Protein AF-A0A820DH77-F1 (afdb_monomer)

Radius of gyration: 20.48 Å; Cα contacts (8 Å, |Δi|>4): 134; chains: 1; bounding box: 43×42×63 Å

pLDDT: mean 73.16, std 11.1, range [46.81, 92.94]

Organism: NCBI:txid392033

Secondary structure (DSSP, 8-state):
-HHHHHHHHHHHHHHHHIIIIITT-S-HHHHHHHHHHHHHHHHHHHHTT--TT-HHHHHHHHHHHHHHHHHHIIIII---TT--HHHHHHHHHTTTS-EEE---GGG---HHHHHHHHHHHHHHHHHHHHHHHHS---TTHHHHHHHHHHHHHHHHHHHHHHHHHHHHTTTSEEEPPGGG-GGG-SSHHHIIIII--

Structure (mmCIF, N/CA/C/O backbone):
data_AF-A0A820DH77-F1
#
_entry.id   AF-A0A820DH77-F1
#
loop_
_atom_site.group_PDB
_atom_site.id
_atom_site.type_symbol
_atom_site.label_atom_id
_atom_site.label_alt_id
_atom_site.label_comp_id
_atom_site.label_asym_id
_atom_site.label_entity_id
_atom_site.label_seq_id
_atom_site.pdbx_PDB_ins_code
_atom_site.Cartn_x
_atom_site.Cartn_y
_atom_site.Cartn_z
_atom_site.occupancy
_atom_site.B_iso_or_equiv
_atom_site.auth_seq_id
_atom_site.auth_comp_id
_atom_site.auth_asym_id
_atom_site.auth_atom_id
_atom_site.pdbx_PDB_model_num
ATOM 1 N N . MET A 1 1 ? 9.672 -16.827 -6.888 1.00 59.03 1 MET A N 1
ATOM 2 C CA . MET A 1 1 ? 8.192 -16.748 -6.824 1.00 59.03 1 MET A CA 1
ATOM 3 C C . MET A 1 1 ? 7.602 -17.279 -5.517 1.00 59.03 1 MET A C 1
ATOM 5 O O . MET A 1 1 ? 6.763 -16.591 -4.957 1.00 59.03 1 MET A O 1
ATOM 9 N N . ALA A 1 2 ? 8.011 -18.444 -4.995 1.00 63.41 2 ALA A N 1
ATOM 10 C CA . ALA A 1 2 ? 7.432 -18.969 -3.744 1.00 63.41 2 ALA A CA 1
ATOM 11 C C . ALA A 1 2 ? 7.651 -18.039 -2.528 1.00 63.41 2 ALA A C 1
ATOM 13 O O . ALA A 1 2 ? 6.723 -17.774 -1.771 1.00 63.41 2 ALA A O 1
ATOM 14 N N . VAL A 1 3 ? 8.852 -17.463 -2.398 1.00 67.38 3 VAL A N 1
ATOM 15 C CA . VAL A 1 3 ? 9.205 -16.544 -1.298 1.00 67.38 3 VAL A CA 1
ATOM 16 C C . VAL A 1 3 ? 8.404 -15.236 -1.352 1.00 67.38 3 VAL A C 1
ATOM 18 O O . VAL A 1 3 ? 7.907 -14.775 -0.330 1.00 67.38 3 VAL A O 1
ATOM 21 N N . SER A 1 4 ? 8.209 -14.660 -2.543 1.00 74.44 4 SER A N 1
ATOM 22 C CA . SER A 1 4 ? 7.426 -13.429 -2.712 1.00 74.44 4 SER A CA 1
ATOM 23 C C . SER A 1 4 ? 5.943 -13.639 -2.399 1.00 74.44 4 SER A C 1
ATOM 25 O O . SER A 1 4 ? 5.319 -12.775 -1.794 1.00 74.44 4 SER A O 1
ATOM 27 N N . LEU A 1 5 ? 5.387 -14.803 -2.755 1.00 81.25 5 LEU A N 1
ATOM 28 C CA . LEU A 1 5 ? 4.008 -15.156 -2.412 1.00 81.25 5 LEU A CA 1
ATOM 29 C C . LEU A 1 5 ? 3.833 -15.299 -0.893 1.00 81.25 5 LEU A C 1
ATOM 31 O O . LEU A 1 5 ? 2.873 -14.776 -0.335 1.00 81.25 5 LEU A O 1
ATOM 35 N N . PHE A 1 6 ? 4.781 -15.960 -0.223 1.00 85.50 6 PHE A N 1
ATOM 36 C CA . PHE A 1 6 ? 4.752 -16.138 1.228 1.00 85.50 6 PHE A CA 1
ATOM 37 C C . PHE A 1 6 ? 4.739 -14.797 1.973 1.00 85.50 6 PHE A C 1
ATOM 39 O O . PHE A 1 6 ? 3.898 -14.604 2.847 1.00 85.50 6 PHE A O 1
ATOM 46 N N . ILE A 1 7 ? 5.589 -13.845 1.569 1.00 84.94 7 ILE A N 1
ATOM 47 C CA . ILE A 1 7 ? 5.625 -12.493 2.152 1.00 84.94 7 ILE A CA 1
ATOM 48 C C . ILE A 1 7 ? 4.257 -11.814 2.014 1.00 84.94 7 ILE A C 1
ATOM 50 O O . ILE A 1 7 ? 3.708 -11.328 3.000 1.00 84.94 7 ILE A O 1
ATOM 54 N N . VAL A 1 8 ? 3.662 -11.839 0.818 1.00 84.62 8 VAL A N 1
ATOM 55 C CA . VAL A 1 8 ? 2.345 -11.225 0.580 1.00 84.62 8 VAL A CA 1
ATOM 56 C C . VAL A 1 8 ? 1.259 -11.882 1.438 1.00 84.62 8 VAL A C 1
ATOM 58 O O . VAL A 1 8 ? 0.442 -11.182 2.035 1.00 84.62 8 VAL A O 1
ATOM 61 N N . ILE A 1 9 ? 1.269 -13.212 1.570 1.00 88.88 9 ILE A N 1
ATOM 62 C CA . ILE A 1 9 ? 0.331 -13.933 2.443 1.00 88.88 9 ILE A CA 1
ATOM 63 C C . ILE A 1 9 ? 0.518 -13.506 3.904 1.00 88.88 9 ILE A C 1
ATOM 65 O O . ILE A 1 9 ? -0.468 -13.207 4.578 1.00 88.88 9 ILE A O 1
ATOM 69 N N . SER A 1 10 ? 1.759 -13.408 4.391 1.00 89.06 10 SER A N 1
ATOM 70 C CA . SER A 1 10 ? 2.043 -12.940 5.755 1.00 89.06 10 SER A CA 1
ATOM 71 C C . SER A 1 10 ? 1.513 -11.526 6.002 1.00 89.06 10 SER A C 1
ATOM 73 O O . SER A 1 10 ? 0.960 -11.255 7.069 1.00 89.06 10 SER A O 1
ATOM 75 N N . TRP A 1 11 ? 1.616 -10.634 5.013 1.00 89.31 11 TRP A N 1
ATOM 76 C CA . TRP A 1 11 ? 1.068 -9.278 5.097 1.00 89.31 11 TRP A CA 1
ATOM 77 C C . TRP A 1 11 ? -0.456 -9.291 5.219 1.00 89.31 11 TRP A C 1
ATOM 79 O O . TRP A 1 11 ? -1.006 -8.639 6.109 1.00 89.31 11 TRP A O 1
ATOM 89 N N . PHE A 1 12 ? -1.143 -10.078 4.387 1.00 89.38 12 PHE A N 1
ATOM 90 C CA . PHE A 1 12 ? -2.598 -10.233 4.470 1.00 89.38 12 PHE A CA 1
ATOM 91 C C . PHE A 1 12 ? -3.045 -10.799 5.820 1.00 89.38 12 PHE A C 1
ATOM 93 O O . PHE A 1 12 ? -3.949 -10.244 6.447 1.00 89.38 12 PHE A O 1
ATOM 100 N N . VAL A 1 13 ? -2.388 -11.856 6.303 1.00 92.62 13 VAL A N 1
ATOM 101 C CA . VAL A 1 13 ? -2.685 -12.461 7.611 1.00 92.62 13 VAL A CA 1
ATOM 102 C C . VAL A 1 13 ? -2.470 -11.451 8.739 1.00 92.62 13 VAL A C 1
ATOM 104 O O . VAL A 1 13 ? -3.307 -11.354 9.637 1.00 92.62 13 VAL A O 1
ATOM 107 N N . CYS A 1 14 ? -1.409 -10.642 8.677 1.00 91.75 14 CYS A N 1
ATOM 108 C CA . CYS A 1 14 ? -1.144 -9.600 9.667 1.00 91.75 14 CYS A CA 1
ATOM 109 C C . CYS A 1 14 ? -2.255 -8.536 9.692 1.00 91.75 14 CYS A C 1
ATOM 111 O O . CYS A 1 14 ? -2.791 -8.228 10.760 1.00 91.75 14 CYS A O 1
ATOM 113 N N . ILE A 1 15 ? -2.674 -8.033 8.524 1.00 90.81 15 ILE A N 1
ATOM 114 C CA . ILE A 1 15 ? -3.755 -7.037 8.406 1.00 90.81 15 ILE A CA 1
ATOM 115 C C . ILE A 1 15 ? -5.075 -7.598 8.952 1.00 90.81 15 I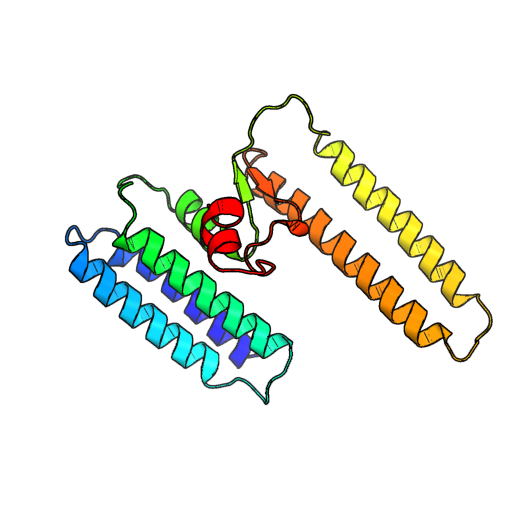LE A C 1
ATOM 117 O O . ILE A 1 15 ? -5.769 -6.920 9.716 1.00 90.81 15 ILE A O 1
ATOM 121 N N . LEU A 1 16 ? -5.413 -8.841 8.597 1.00 92.56 16 LEU A N 1
ATOM 122 C CA . LEU A 1 16 ? -6.630 -9.507 9.066 1.00 92.56 16 LEU A CA 1
ATOM 123 C C . LEU A 1 16 ? -6.609 -9.722 10.581 1.00 92.56 16 LEU A C 1
ATOM 125 O O . LEU A 1 16 ? -7.593 -9.418 11.253 1.00 92.56 16 LEU A O 1
ATOM 129 N N . THR A 1 17 ? -5.481 -10.173 11.131 1.00 92.38 17 THR A N 1
ATOM 130 C CA . THR A 1 17 ? -5.322 -10.392 12.577 1.00 92.38 17 THR A CA 1
ATOM 131 C C . THR A 1 17 ? -5.438 -9.075 13.346 1.00 92.38 17 THR A C 1
ATOM 133 O O . THR A 1 17 ? -6.142 -9.000 14.356 1.00 92.38 17 THR A O 1
ATOM 136 N N . CYS A 1 18 ? -4.832 -8.000 12.835 1.00 90.94 18 CYS A N 1
ATOM 137 C CA . CYS A 1 18 ? -4.962 -6.666 13.418 1.00 90.94 18 CYS A CA 1
ATOM 138 C C . CYS A 1 18 ? -6.421 -6.197 13.471 1.00 90.94 18 CYS A C 1
ATOM 140 O O . CYS A 1 18 ? -6.846 -5.632 14.482 1.00 90.94 18 CYS A O 1
ATOM 142 N N . TYR A 1 19 ? -7.197 -6.441 12.411 1.00 91.50 19 TYR A N 1
ATOM 143 C CA . TYR A 1 19 ? -8.589 -6.004 12.340 1.00 91.50 19 TYR A CA 1
ATOM 144 C C . TYR A 1 19 ? -9.551 -6.874 13.161 1.00 91.50 19 TYR A C 1
ATOM 146 O O . TYR A 1 19 ? -10.358 -6.329 13.912 1.00 91.50 19 TYR A O 1
ATOM 154 N N . TYR A 1 20 ? -9.492 -8.200 13.014 1.00 92.38 20 TYR A N 1
ATOM 155 C CA . TYR A 1 20 ? -10.481 -9.112 13.598 1.00 92.38 20 TYR A CA 1
ATOM 156 C C . TYR A 1 20 ? -10.149 -9.552 15.024 1.00 92.38 20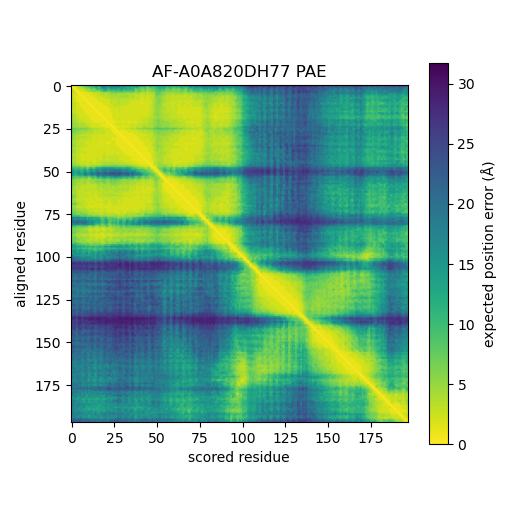 TYR A C 1
ATOM 158 O O . TYR A 1 20 ? -11.069 -9.798 15.795 1.00 92.38 20 TYR A O 1
ATOM 166 N N . VAL A 1 21 ? -8.865 -9.645 15.389 1.00 92.75 21 VAL A N 1
ATOM 167 C CA . VAL A 1 21 ? -8.443 -10.192 16.691 1.00 92.75 21 VAL A CA 1
ATOM 168 C C . VAL A 1 21 ? -8.004 -9.088 17.644 1.00 92.75 21 VAL A C 1
ATOM 170 O O . VAL A 1 21 ? -8.463 -9.031 18.780 1.00 92.75 21 VAL A O 1
ATOM 173 N N . ILE A 1 22 ? -7.126 -8.187 17.193 1.00 90.81 22 ILE A N 1
ATOM 174 C CA . ILE A 1 22 ? -6.499 -7.210 18.094 1.00 90.81 22 ILE A CA 1
ATOM 175 C C . ILE A 1 22 ? -7.401 -6.003 18.338 1.00 90.81 22 ILE A C 1
ATOM 177 O O . ILE A 1 22 ? -7.557 -5.553 19.471 1.00 90.81 22 ILE A O 1
ATOM 181 N N . ARG A 1 23 ? -8.009 -5.452 17.286 1.00 88.06 23 ARG A N 1
ATOM 182 C CA . ARG A 1 23 ? -8.818 -4.232 17.389 1.00 88.06 23 ARG A CA 1
ATOM 183 C C . ARG A 1 23 ? -10.006 -4.322 18.369 1.00 88.06 23 ARG A C 1
ATOM 185 O O . ARG A 1 23 ? -10.229 -3.318 19.050 1.00 88.06 23 ARG A O 1
ATOM 192 N N . PRO A 1 24 ? -10.743 -5.448 18.487 1.00 89.19 24 PRO A N 1
ATOM 193 C CA . PRO A 1 24 ? -11.846 -5.579 19.446 1.00 89.19 24 PRO A CA 1
ATOM 194 C C . PRO A 1 24 ? -11.433 -5.503 20.922 1.00 89.19 24 PRO A C 1
ATOM 196 O O . PRO A 1 24 ? -12.285 -5.282 21.779 1.00 89.19 24 PRO A O 1
ATOM 199 N N . ILE A 1 25 ? -10.146 -5.673 21.242 1.00 88.88 25 ILE A N 1
ATOM 200 C CA . ILE A 1 25 ? -9.656 -5.626 22.622 1.00 88.88 25 ILE A CA 1
ATOM 201 C C . ILE A 1 25 ? -9.842 -4.207 23.182 1.00 88.88 25 ILE A C 1
ATOM 203 O O . ILE A 1 25 ? -9.399 -3.216 22.598 1.00 88.88 25 ILE A O 1
ATOM 207 N N . SER A 1 26 ? -10.488 -4.095 24.342 1.00 87.31 26 SER A N 1
ATOM 208 C CA . SER A 1 26 ? -10.793 -2.805 24.977 1.00 87.31 26 SER A CA 1
ATOM 209 C C . SER A 1 26 ? -9.547 -2.097 25.527 1.00 87.31 26 SER A C 1
ATOM 211 O O . SER A 1 26 ? -9.465 -0.867 25.523 1.00 87.31 26 SER A O 1
ATOM 213 N N . ILE A 1 27 ? -8.549 -2.865 25.973 1.00 90.56 27 ILE A N 1
ATOM 214 C CA . ILE A 1 27 ? -7.350 -2.348 26.636 1.00 90.56 27 ILE A CA 1
ATOM 215 C C . ILE A 1 27 ? -6.328 -1.864 25.598 1.00 90.56 27 ILE A C 1
ATOM 217 O O . ILE A 1 27 ? -5.692 -2.659 24.903 1.00 90.56 27 ILE A O 1
ATOM 221 N N . LYS A 1 28 ? -6.107 -0.543 25.543 1.00 87.88 28 LYS A N 1
ATOM 222 C CA . LYS A 1 28 ? -5.187 0.101 24.582 1.00 87.88 28 LYS A CA 1
ATOM 223 C C . LYS A 1 28 ? -3.760 -0.449 24.646 1.00 87.88 28 LYS A C 1
ATOM 225 O O . LYS A 1 28 ? -3.157 -0.685 23.604 1.00 87.88 28 LYS A O 1
ATOM 230 N N . LEU A 1 29 ? -3.241 -0.667 25.854 1.00 88.25 29 LEU A N 1
ATOM 231 C CA . LEU A 1 29 ? -1.878 -1.157 26.072 1.00 88.25 29 LEU A CA 1
ATOM 232 C C . LEU A 1 29 ? -1.693 -2.584 25.534 1.00 88.25 29 LEU A C 1
ATOM 234 O O . LEU A 1 29 ? -0.707 -2.863 24.859 1.00 88.25 29 LEU A O 1
ATOM 238 N N . VAL A 1 30 ? -2.684 -3.456 25.737 1.00 89.75 30 VAL A N 1
ATOM 239 C CA . VAL A 1 30 ? -2.671 -4.826 25.200 1.00 89.75 30 VAL A CA 1
ATOM 240 C C . VAL A 1 30 ? -2.693 -4.804 23.671 1.00 89.75 30 VAL A C 1
ATOM 242 O O . VAL A 1 30 ? -1.906 -5.508 23.040 1.00 89.75 30 VAL A O 1
ATOM 245 N N . ARG A 1 31 ? -3.515 -3.939 23.057 1.00 90.31 31 ARG A N 1
ATOM 246 C CA . ARG A 1 31 ? -3.517 -3.761 21.593 1.00 90.31 31 ARG A CA 1
ATOM 247 C C . ARG A 1 31 ? -2.161 -3.324 21.058 1.00 90.31 31 ARG A C 1
ATOM 249 O O . ARG A 1 31 ? -1.713 -3.859 20.045 1.00 90.31 31 ARG A O 1
ATOM 256 N N . PHE A 1 32 ? -1.516 -2.378 21.733 1.00 88.50 32 PHE A N 1
ATOM 257 C CA . PHE A 1 32 ? -0.208 -1.873 21.333 1.00 88.50 32 PHE A CA 1
ATOM 258 C C . PHE A 1 32 ? 0.861 -2.964 21.371 1.00 88.50 32 PHE A C 1
ATOM 260 O O . PHE A 1 32 ? 1.586 -3.132 20.392 1.00 88.50 32 PHE A O 1
ATOM 267 N N . ILE A 1 33 ? 0.913 -3.748 22.451 1.00 91.75 33 ILE A N 1
ATOM 268 C CA . ILE A 1 33 ? 1.877 -4.846 22.598 1.00 91.75 33 ILE A CA 1
ATOM 269 C C . ILE A 1 33 ? 1.642 -5.917 21.529 1.00 91.75 33 ILE A C 1
ATOM 271 O O . ILE A 1 33 ? 2.576 -6.279 20.817 1.00 91.75 33 ILE A O 1
ATOM 275 N N . LEU A 1 34 ? 0.396 -6.375 21.356 1.00 92.62 34 LEU A N 1
ATOM 276 C CA . LEU A 1 34 ? 0.061 -7.406 20.367 1.00 92.62 34 LEU A CA 1
ATOM 277 C C . LEU A 1 34 ? 0.333 -6.948 18.930 1.00 92.62 34 LEU A C 1
ATOM 279 O O . LEU A 1 34 ? 0.889 -7.704 18.136 1.00 92.62 34 LEU A O 1
ATOM 283 N N . THR A 1 35 ? -0.019 -5.702 18.596 1.00 90.56 35 THR A N 1
ATOM 284 C CA . THR A 1 35 ? 0.241 -5.164 17.251 1.00 90.56 35 THR A CA 1
ATOM 285 C C . THR A 1 35 ? 1.738 -4.997 17.018 1.00 90.56 35 THR A C 1
ATOM 287 O O . THR A 1 35 ? 2.231 -5.369 15.960 1.00 90.56 35 THR A O 1
ATOM 290 N N . SER A 1 36 ? 2.480 -4.492 18.008 1.00 88.62 36 SER A N 1
ATOM 291 C CA .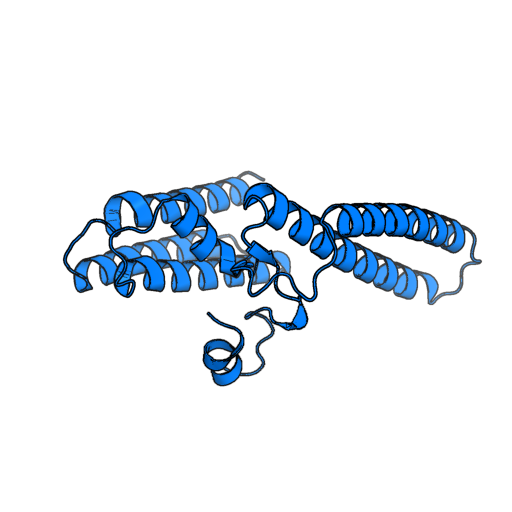 SER A 1 36 ? 3.935 -4.337 17.905 1.00 88.62 36 SER A CA 1
ATOM 292 C C . SER A 1 36 ? 4.626 -5.683 17.707 1.00 88.62 36 SER A C 1
ATOM 294 O O . SER A 1 36 ? 5.484 -5.799 16.837 1.00 88.62 36 SER A O 1
ATOM 296 N N . PHE A 1 37 ? 4.210 -6.717 18.444 1.00 92.38 37 PHE A N 1
ATOM 297 C CA . PHE A 1 37 ? 4.725 -8.074 18.275 1.00 92.38 37 PHE A CA 1
ATOM 298 C C . PHE A 1 37 ? 4.489 -8.608 16.854 1.00 92.38 37 PHE A C 1
ATOM 300 O O . PHE A 1 37 ? 5.430 -9.078 16.213 1.00 92.38 37 PHE A O 1
ATOM 307 N N . LEU A 1 38 ? 3.269 -8.472 16.319 1.00 92.94 38 LEU A N 1
ATOM 308 C CA . LEU A 1 38 ? 2.973 -8.874 14.939 1.00 92.94 38 LEU A CA 1
ATOM 309 C C . LEU A 1 38 ? 3.784 -8.084 13.906 1.00 92.94 38 LEU A C 1
ATOM 311 O O . LEU A 1 38 ? 4.275 -8.670 12.946 1.00 92.94 38 LEU A O 1
ATOM 315 N N . CYS A 1 39 ? 3.957 -6.776 14.099 1.00 88.75 39 CYS A N 1
ATOM 316 C CA . CYS A 1 39 ? 4.759 -5.937 13.208 1.00 88.75 39 CYS A CA 1
ATOM 317 C C . CYS A 1 39 ? 6.250 -6.314 13.233 1.00 88.75 39 CYS A C 1
ATOM 319 O O . CYS A 1 39 ? 6.900 -6.314 12.186 1.00 88.75 39 CYS A O 1
ATOM 321 N N . ILE A 1 40 ? 6.795 -6.672 14.403 1.00 88.62 40 ILE A N 1
ATOM 322 C CA . ILE A 1 40 ? 8.171 -7.178 14.537 1.00 88.62 40 ILE A CA 1
ATOM 323 C C . ILE A 1 40 ? 8.313 -8.508 13.794 1.00 88.62 40 ILE A C 1
ATOM 325 O O . ILE A 1 40 ? 9.248 -8.665 13.011 1.00 88.62 40 ILE A O 1
ATOM 329 N N . LEU A 1 41 ? 7.365 -9.434 13.971 1.00 91.06 41 LEU A N 1
ATOM 330 C CA . LEU A 1 41 ? 7.361 -10.718 13.266 1.00 91.06 41 LEU A CA 1
ATOM 331 C C . LEU A 1 41 ? 7.264 -10.529 11.744 1.00 91.06 41 LEU A C 1
ATOM 333 O O . LEU A 1 41 ? 8.012 -11.150 10.992 1.00 91.06 41 LEU A O 1
ATOM 337 N N . LEU A 1 42 ? 6.384 -9.636 11.286 1.00 88.94 42 LEU A N 1
ATOM 338 C CA . LEU A 1 42 ? 6.225 -9.305 9.870 1.00 88.94 42 LEU A CA 1
ATOM 339 C C . LEU A 1 42 ? 7.512 -8.724 9.277 1.00 88.94 42 LEU A C 1
ATOM 341 O O . LEU A 1 42 ? 7.919 -9.106 8.178 1.00 88.94 42 LEU A O 1
ATOM 345 N N . SER A 1 43 ? 8.163 -7.824 10.017 1.00 87.31 43 SER A N 1
ATOM 346 C CA . SER A 1 43 ? 9.437 -7.227 9.618 1.00 87.31 43 SER A CA 1
ATOM 347 C C . SER A 1 43 ? 10.538 -8.282 9.564 1.00 87.31 43 SER A C 1
ATOM 349 O O . SER A 1 43 ? 11.287 -8.322 8.596 1.00 87.31 43 SER A O 1
ATOM 351 N N . TYR A 1 44 ? 10.598 -9.185 10.545 1.00 88.50 44 TYR A N 1
ATOM 352 C CA . TYR A 1 44 ? 11.544 -10.299 10.553 1.00 88.50 44 TYR A CA 1
ATOM 353 C C . TYR A 1 44 ? 11.370 -11.197 9.319 1.00 88.50 44 TYR A C 1
ATOM 355 O O . TYR A 1 44 ? 12.335 -11.421 8.593 1.00 88.50 44 TYR A O 1
ATOM 363 N N . ILE A 1 45 ? 10.136 -11.624 9.023 1.00 87.88 45 ILE A N 1
ATOM 364 C CA . ILE A 1 45 ? 9.816 -12.451 7.846 1.00 87.88 45 ILE A CA 1
ATOM 365 C C . ILE A 1 45 ? 10.181 -11.730 6.544 1.00 87.88 45 ILE A C 1
ATOM 367 O O . ILE A 1 45 ? 10.779 -12.324 5.646 1.00 87.88 45 ILE A O 1
ATOM 371 N N . THR A 1 46 ? 9.833 -10.445 6.438 1.00 84.12 46 THR A N 1
ATOM 372 C CA . THR A 1 46 ? 10.096 -9.651 5.231 1.00 84.12 46 THR A CA 1
ATOM 373 C C . THR A 1 46 ? 11.598 -9.450 5.026 1.00 84.12 46 THR A C 1
ATOM 375 O O . THR A 1 46 ? 12.063 -9.516 3.893 1.00 84.12 46 THR A O 1
ATOM 378 N N . CYS A 1 47 ? 12.363 -9.274 6.109 1.00 82.81 47 CYS A N 1
ATOM 379 C CA . CYS A 1 47 ? 13.803 -9.028 6.069 1.00 82.81 47 CYS A CA 1
ATOM 380 C C . CYS A 1 47 ? 14.664 -10.289 5.890 1.00 82.81 47 CYS A C 1
ATOM 382 O O . CYS A 1 47 ? 15.786 -10.179 5.400 1.00 82.81 47 CYS A O 1
ATOM 384 N N . GLN A 1 48 ? 14.161 -11.476 6.248 1.00 79.69 48 GLN A N 1
ATOM 385 C CA . GLN A 1 48 ? 14.942 -12.722 6.282 1.00 79.69 48 GLN A CA 1
ATOM 386 C C . GLN A 1 48 ? 15.533 -13.124 4.921 1.00 79.69 48 GLN A C 1
ATOM 388 O O . GLN A 1 48 ? 16.593 -13.740 4.868 1.00 79.69 48 GLN A O 1
ATOM 393 N N . ASN A 1 49 ? 14.858 -12.764 3.828 1.00 63.81 49 ASN A N 1
ATOM 394 C CA . ASN A 1 49 ? 15.209 -13.199 2.478 1.00 63.81 49 ASN A CA 1
ATOM 395 C C . ASN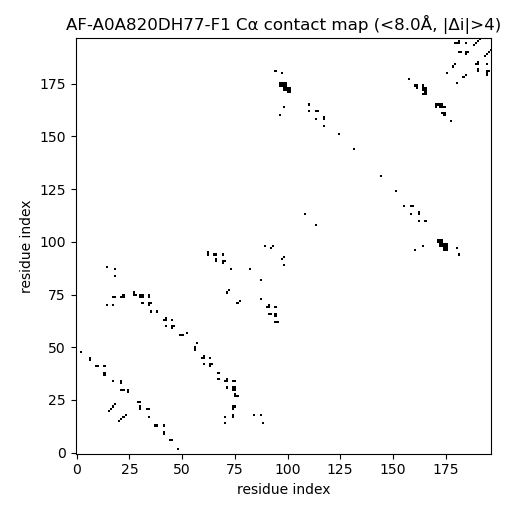 A 1 49 ? 15.577 -12.050 1.538 1.00 63.81 49 ASN A C 1
ATOM 397 O O . ASN A 1 49 ? 15.535 -12.267 0.329 1.00 63.81 49 ASN A O 1
ATOM 401 N N . LEU A 1 50 ? 15.907 -10.846 2.030 1.00 61.50 50 LEU A N 1
ATOM 402 C CA . LEU A 1 50 ? 16.352 -9.784 1.124 1.00 61.50 50 LEU A CA 1
ATOM 403 C C . LEU A 1 50 ? 17.688 -10.180 0.482 1.00 61.50 50 LEU A C 1
ATOM 405 O O . LEU A 1 50 ? 18.718 -10.180 1.165 1.00 61.50 50 LEU A O 1
ATOM 409 N N . PRO A 1 51 ? 17.718 -10.472 -0.829 1.00 51.25 51 PRO A N 1
ATOM 410 C CA . PRO A 1 51 ? 18.978 -10.594 -1.523 1.00 51.25 51 PRO A CA 1
ATOM 411 C C . PRO A 1 51 ? 19.573 -9.184 -1.621 1.00 51.25 51 PRO A C 1
ATOM 413 O O . PRO A 1 51 ? 18.920 -8.255 -2.086 1.00 51.25 51 PRO A O 1
ATOM 416 N N . ARG A 1 52 ? 20.795 -9.021 -1.104 1.00 56.34 52 ARG A N 1
ATOM 417 C CA . ARG A 1 52 ? 21.759 -7.957 -1.444 1.00 56.34 52 ARG A CA 1
ATOM 418 C C . ARG A 1 52 ? 21.151 -6.628 -1.929 1.00 56.34 52 ARG A C 1
ATOM 420 O O . ARG A 1 52 ? 21.241 -6.350 -3.109 1.00 56.34 52 ARG A O 1
ATOM 427 N N . PHE A 1 53 ? 20.597 -5.794 -1.043 1.00 56.75 53 PHE A N 1
ATOM 428 C CA . PHE A 1 53 ? 20.289 -4.373 -1.323 1.00 56.75 53 PHE A CA 1
ATOM 429 C C . PHE A 1 53 ? 19.671 -4.052 -2.706 1.00 56.75 53 PHE A C 1
ATOM 431 O O . PHE A 1 53 ? 19.862 -2.954 -3.228 1.00 56.75 53 PHE A O 1
ATOM 438 N N . ASP A 1 54 ? 18.908 -4.971 -3.299 1.00 67.62 54 ASP A N 1
ATOM 439 C CA . ASP A 1 54 ? 18.235 -4.696 -4.561 1.00 67.62 54 ASP A CA 1
ATOM 440 C C . ASP A 1 54 ? 17.170 -3.620 -4.319 1.00 67.62 54 ASP A C 1
ATOM 442 O O . ASP A 1 54 ? 16.492 -3.608 -3.285 1.00 67.62 54 ASP A O 1
ATOM 446 N N . SER A 1 55 ? 16.999 -2.713 -5.283 1.00 64.44 55 SER A N 1
ATOM 447 C CA . SER A 1 55 ? 16.051 -1.590 -5.198 1.00 64.44 55 SER A CA 1
ATOM 448 C C . SER A 1 55 ? 14.612 -2.033 -4.898 1.00 64.44 55 SER A C 1
ATOM 450 O O . SER A 1 55 ? 13.857 -1.330 -4.229 1.00 64.44 55 SER A O 1
ATOM 452 N N . LEU A 1 56 ? 14.233 -3.233 -5.343 1.00 67.38 56 LEU A N 1
ATOM 453 C CA . LEU A 1 56 ? 12.936 -3.838 -5.047 1.00 67.38 56 LEU A CA 1
ATOM 454 C C . LEU A 1 56 ? 12.836 -4.323 -3.590 1.00 67.38 56 LEU A C 1
ATOM 456 O O . LEU A 1 56 ? 11.785 -4.202 -2.958 1.00 67.38 56 LEU A O 1
ATOM 460 N N . GLY A 1 57 ? 13.930 -4.847 -3.036 1.00 69.75 57 GLY A N 1
ATOM 461 C CA . GLY A 1 57 ? 14.005 -5.262 -1.639 1.00 69.75 57 GLY A CA 1
ATOM 462 C C . GLY A 1 57 ? 13.894 -4.066 -0.697 1.00 69.75 57 GLY A C 1
ATOM 463 O O . GLY A 1 57 ? 13.067 -4.080 0.215 1.00 69.75 57 GLY A O 1
ATOM 464 N N . THR A 1 58 ? 14.656 -2.998 -0.952 1.00 67.81 58 THR A N 1
ATOM 465 C CA . THR A 1 58 ? 14.598 -1.768 -0.141 1.00 67.81 58 THR A CA 1
ATOM 466 C C . THR A 1 58 ? 13.204 -1.141 -0.161 1.00 67.81 58 THR A C 1
ATOM 468 O O . THR A 1 58 ? 12.691 -0.760 0.892 1.00 67.81 58 THR A O 1
ATOM 471 N N . PHE A 1 59 ? 12.539 -1.127 -1.320 1.00 70.38 59 PHE A N 1
ATOM 472 C CA . PHE A 1 59 ? 11.148 -0.690 -1.438 1.00 70.38 59 PHE A CA 1
ATOM 473 C C . PHE A 1 59 ? 10.175 -1.580 -0.647 1.00 70.38 59 PHE A C 1
ATOM 475 O O . PHE A 1 59 ? 9.313 -1.074 0.070 1.00 70.38 59 PHE A O 1
ATOM 482 N N . THR A 1 60 ? 10.344 -2.904 -0.703 1.00 76.69 60 THR A N 1
ATOM 483 C CA . THR A 1 60 ? 9.499 -3.858 0.038 1.00 76.69 60 THR A CA 1
ATOM 484 C C . THR A 1 60 ? 9.623 -3.669 1.553 1.00 76.69 60 THR A C 1
ATOM 486 O O . THR A 1 60 ? 8.616 -3.660 2.263 1.00 76.69 60 THR A O 1
ATOM 489 N N . VAL A 1 61 ? 10.843 -3.453 2.055 1.00 76.44 61 VAL A N 1
ATOM 490 C CA . VAL A 1 61 ? 11.098 -3.157 3.475 1.00 76.44 61 VAL A CA 1
ATOM 491 C C . VAL A 1 61 ? 10.490 -1.815 3.873 1.00 76.44 61 VAL A C 1
ATOM 493 O O . VAL A 1 61 ? 9.850 -1.726 4.920 1.00 76.44 61 VAL A O 1
ATOM 496 N N . ALA A 1 62 ? 10.627 -0.788 3.030 1.00 72.56 62 ALA A N 1
ATOM 497 C CA . ALA A 1 62 ? 10.032 0.521 3.281 1.00 72.56 62 ALA A CA 1
ATOM 498 C C . ALA A 1 62 ? 8.500 0.439 3.389 1.00 72.56 62 ALA A C 1
ATOM 500 O O . ALA A 1 62 ? 7.922 0.969 4.339 1.00 72.56 62 ALA A O 1
ATOM 501 N N . ILE A 1 63 ? 7.837 -0.283 2.479 1.00 76.19 63 ILE A N 1
ATOM 502 C CA . ILE A 1 63 ? 6.386 -0.492 2.560 1.00 76.19 63 ILE A CA 1
ATOM 503 C C . ILE A 1 63 ? 6.019 -1.300 3.813 1.00 76.19 63 ILE A C 1
ATOM 505 O O . ILE A 1 63 ? 5.089 -0.913 4.522 1.00 76.19 63 ILE A O 1
ATOM 509 N N . CYS A 1 64 ? 6.747 -2.379 4.126 1.00 83.56 64 CYS A N 1
ATOM 510 C CA . CYS A 1 64 ? 6.515 -3.185 5.332 1.00 83.56 64 CYS A CA 1
ATOM 511 C C . CYS A 1 64 ? 6.537 -2.320 6.597 1.00 83.56 64 CYS A C 1
ATOM 513 O O . CYS A 1 64 ? 5.667 -2.425 7.468 1.00 83.56 64 CYS A O 1
ATOM 515 N N . TRP A 1 65 ? 7.527 -1.435 6.681 1.00 77.19 65 TRP A N 1
ATOM 516 C CA . TRP A 1 65 ? 7.702 -0.529 7.804 1.00 77.19 65 TRP A CA 1
ATOM 517 C C . TRP A 1 65 ? 6.553 0.479 7.913 1.00 77.19 65 TRP A C 1
ATOM 519 O O . TRP A 1 65 ? 5.967 0.647 8.983 1.00 77.19 65 TRP A O 1
ATOM 529 N N . LEU A 1 66 ? 6.154 1.091 6.797 1.00 74.56 66 LEU A N 1
ATOM 530 C CA . LEU A 1 66 ? 5.057 2.058 6.778 1.00 74.56 66 LEU A CA 1
ATOM 531 C C . LEU A 1 66 ? 3.695 1.415 7.097 1.00 74.56 66 LEU A C 1
ATOM 533 O O . LEU A 1 66 ? 2.910 1.988 7.858 1.00 74.56 66 LEU A O 1
ATOM 537 N N . ILE A 1 67 ? 3.424 0.210 6.581 1.00 81.50 67 ILE A N 1
ATOM 538 C CA . ILE A 1 67 ? 2.230 -0.571 6.946 1.00 81.50 67 ILE A CA 1
ATOM 539 C C . ILE A 1 67 ? 2.234 -0.866 8.444 1.00 81.50 67 ILE A C 1
ATOM 541 O O . ILE A 1 67 ? 1.214 -0.682 9.103 1.00 81.50 67 ILE A O 1
ATOM 545 N N . SER A 1 68 ? 3.380 -1.260 9.000 1.00 84.06 68 SER A N 1
ATOM 546 C CA . SER A 1 68 ? 3.519 -1.574 10.425 1.00 84.06 68 SER A CA 1
ATOM 547 C C . SER A 1 68 ? 3.199 -0.374 11.321 1.00 84.06 68 SER A C 1
ATOM 549 O O . SER A 1 68 ? 2.428 -0.502 12.275 1.00 84.06 68 SER A O 1
ATOM 551 N N . ILE A 1 69 ? 3.717 0.813 10.986 1.00 76.19 69 ILE A N 1
ATOM 552 C CA . ILE A 1 69 ? 3.391 2.066 11.690 1.00 76.19 69 ILE A CA 1
ATOM 553 C C . ILE A 1 69 ? 1.887 2.341 11.623 1.00 76.19 69 ILE A C 1
ATOM 555 O O . ILE A 1 69 ? 1.266 2.707 12.627 1.00 76.19 69 ILE A O 1
ATOM 559 N N . ARG A 1 70 ? 1.277 2.146 10.448 1.00 79.88 70 ARG A N 1
ATOM 560 C CA . ARG A 1 70 ? -0.147 2.426 10.257 1.00 79.88 70 ARG A CA 1
ATOM 561 C C . ARG A 1 70 ? -1.036 1.431 10.995 1.00 79.88 70 ARG A C 1
ATOM 563 O O . ARG A 1 70 ? -2.024 1.855 11.590 1.00 79.88 70 ARG A O 1
ATOM 570 N N . LEU A 1 71 ? -0.671 0.150 11.028 1.00 85.06 71 LEU A N 1
ATOM 571 C CA . LEU A 1 71 ? -1.367 -0.865 11.820 1.00 85.06 71 LEU A CA 1
ATOM 572 C C . LEU A 1 71 ? -1.349 -0.495 13.303 1.00 85.06 71 LEU A C 1
ATOM 574 O O . LEU A 1 71 ? -2.414 -0.435 13.910 1.00 85.06 71 LEU A O 1
ATOM 578 N N . ILE A 1 72 ? -0.183 -0.139 13.856 1.00 83.56 72 ILE A N 1
ATOM 579 C CA . ILE A 1 72 ? -0.056 0.308 15.254 1.00 83.56 72 ILE A CA 1
ATOM 580 C C . ILE A 1 72 ? -0.928 1.543 15.512 1.00 83.56 72 ILE A C 1
ATOM 582 O O . ILE A 1 72 ? -1.658 1.590 16.505 1.00 83.56 72 ILE A O 1
ATOM 586 N N . SER A 1 73 ? -0.904 2.523 14.606 1.00 80.69 73 SER A N 1
ATOM 587 C CA . SER A 1 73 ? -1.747 3.721 14.684 1.00 80.69 73 SER A CA 1
ATOM 588 C C . SER A 1 73 ? -3.242 3.376 14.741 1.00 80.69 73 SER A C 1
ATOM 590 O O . SER A 1 73 ? -3.957 3.816 15.646 1.00 80.69 73 SER A O 1
ATOM 592 N N . LEU A 1 74 ? -3.712 2.534 13.816 1.00 83.50 74 LEU A N 1
ATOM 593 C CA . LEU A 1 74 ? -5.126 2.190 13.665 1.00 83.50 74 LEU A CA 1
ATOM 594 C C . LEU A 1 74 ? -5.651 1.256 14.759 1.00 83.50 74 LEU A C 1
ATOM 596 O O . LEU A 1 74 ? -6.825 1.360 15.115 1.00 83.50 74 LEU A O 1
ATOM 600 N N . THR A 1 75 ? -4.826 0.358 15.297 1.00 85.25 75 THR A N 1
ATOM 601 C CA . THR A 1 75 ? -5.238 -0.551 16.376 1.00 85.25 75 THR A CA 1
ATOM 602 C C . THR A 1 75 ? -5.111 0.098 17.749 1.00 85.25 75 THR A C 1
ATOM 604 O O . THR A 1 75 ? -5.988 -0.080 18.591 1.00 85.25 75 THR A O 1
ATOM 607 N N . SER A 1 76 ? -4.048 0.865 17.996 1.00 80.44 76 SER A N 1
ATOM 608 C CA . SER A 1 76 ? -3.700 1.321 19.349 1.00 80.44 76 SER A CA 1
ATOM 609 C C . SER A 1 76 ? -4.272 2.699 19.663 1.00 80.44 76 SER A C 1
ATOM 611 O O . SER A 1 76 ? -4.871 2.885 20.728 1.00 80.44 76 SER A O 1
ATOM 613 N N . PHE A 1 77 ? -4.138 3.640 18.723 1.00 74.00 77 PHE A N 1
ATOM 614 C CA . PHE A 1 77 ? -4.445 5.059 18.930 1.00 74.00 77 PHE A CA 1
ATOM 615 C C . PHE A 1 77 ? -5.793 5.493 18.353 1.00 74.00 77 PHE A C 1
ATOM 617 O O . PHE A 1 77 ? -6.316 6.533 18.751 1.00 74.00 77 PHE A O 1
ATOM 624 N N . SER A 1 78 ? -6.392 4.699 17.461 1.00 67.69 78 SER A N 1
ATOM 625 C CA . SER A 1 78 ? -7.712 5.016 16.922 1.00 67.69 78 SER A CA 1
ATOM 626 C C . SER A 1 78 ? -8.777 5.030 18.022 1.00 67.69 78 SER A C 1
ATOM 628 O O . SER A 1 78 ? -9.019 4.035 18.711 1.00 67.69 78 SER A O 1
ATOM 630 N N . THR A 1 79 ? -9.446 6.173 18.156 1.00 59.88 79 THR A N 1
ATOM 631 C CA . THR A 1 79 ? -10.611 6.379 19.027 1.00 59.88 79 THR A CA 1
ATOM 632 C C . THR A 1 79 ? -11.917 5.929 18.371 1.00 59.88 79 THR A C 1
ATOM 634 O O . THR A 1 79 ? -12.943 5.848 19.041 1.00 59.88 79 THR A O 1
ATOM 637 N N . THR A 1 80 ? -11.901 5.604 17.072 1.00 61.41 80 THR A N 1
ATOM 638 C CA . THR A 1 80 ? -13.107 5.220 16.325 1.00 61.41 80 THR A CA 1
ATOM 639 C C . THR A 1 80 ? -13.400 3.727 16.468 1.00 61.41 80 THR A C 1
ATOM 641 O O . THR A 1 80 ? -12.799 2.860 15.822 1.00 61.41 80 THR A O 1
ATOM 644 N N . THR A 1 81 ? -14.378 3.423 17.317 1.00 59.88 81 THR A N 1
ATOM 645 C CA . THR A 1 81 ? -14.882 2.067 17.580 1.00 59.88 81 THR A CA 1
ATOM 646 C C . THR A 1 81 ? -15.589 1.454 16.363 1.00 59.88 81 THR A C 1
ATOM 648 O O . THR A 1 81 ? -15.489 0.250 16.146 1.00 59.88 81 THR A O 1
ATOM 651 N N . LEU A 1 82 ? -16.181 2.268 15.480 1.00 69.00 82 LEU A N 1
ATOM 652 C CA . LEU A 1 82 ? -17.027 1.825 14.354 1.00 69.00 82 LEU A CA 1
ATOM 653 C C . LEU A 1 82 ? -16.376 1.948 12.962 1.00 69.00 82 LEU A C 1
ATOM 655 O O . LEU A 1 82 ? -17.017 2.298 11.976 1.00 69.00 82 LEU A O 1
ATOM 659 N N . LEU A 1 83 ? -15.079 1.681 12.852 1.00 78.88 83 LEU A N 1
ATOM 660 C CA . LEU A 1 83 ? -14.399 1.592 11.559 1.00 78.88 83 LEU A CA 1
ATOM 661 C C . LEU A 1 83 ? -14.768 0.265 10.866 1.00 78.88 83 LEU A C 1
ATOM 663 O O . LEU A 1 83 ? -14.569 -0.806 11.436 1.00 78.88 83 LEU A O 1
ATOM 667 N N . THR A 1 84 ? -15.320 0.321 9.656 1.00 85.81 84 THR A N 1
ATOM 668 C CA . THR A 1 84 ? -15.616 -0.873 8.842 1.00 85.81 84 THR A CA 1
ATOM 669 C C . THR A 1 84 ? -14.334 -1.491 8.277 1.00 85.81 84 THR A C 1
ATOM 671 O O . THR A 1 84 ? -13.317 -0.812 8.146 1.00 85.81 84 THR A O 1
ATOM 674 N N . PHE A 1 85 ? -14.371 -2.762 7.868 1.00 82.44 85 PHE A N 1
ATOM 675 C CA . PHE A 1 85 ? -13.194 -3.423 7.287 1.00 82.44 85 PHE A CA 1
ATOM 676 C C . PHE A 1 85 ? -12.703 -2.703 6.027 1.00 82.44 85 PHE A C 1
ATOM 678 O O . PHE A 1 85 ? -11.510 -2.467 5.872 1.00 82.44 85 PHE A O 1
ATOM 685 N N . GLN A 1 86 ? -13.632 -2.255 5.177 1.00 79.25 86 GLN A N 1
ATOM 686 C CA . GLN A 1 86 ? -13.316 -1.473 3.980 1.00 79.25 86 GLN A CA 1
ATOM 687 C C . GLN A 1 86 ? -12.567 -0.180 4.323 1.00 79.25 86 GLN A C 1
ATOM 689 O O . GLN A 1 86 ? -11.540 0.122 3.720 1.00 79.25 86 GLN A O 1
ATOM 694 N N . THR A 1 87 ? -13.037 0.568 5.325 1.00 79.19 87 THR A N 1
ATOM 695 C CA . THR A 1 87 ? -12.364 1.807 5.744 1.00 79.19 87 THR A CA 1
ATOM 696 C C . THR A 1 87 ? -11.029 1.534 6.433 1.00 79.19 87 THR A C 1
ATOM 698 O O . THR A 1 87 ? -10.107 2.337 6.306 1.00 79.19 87 THR A O 1
ATOM 701 N N . PHE A 1 88 ? -10.882 0.397 7.117 1.00 83.69 88 PHE A N 1
ATOM 702 C CA . PHE A 1 88 ? -9.623 -0.015 7.736 1.00 83.69 88 PHE A CA 1
ATOM 703 C C . PHE A 1 88 ? -8.584 -0.367 6.677 1.00 83.69 88 PHE A C 1
ATOM 705 O O . PHE A 1 88 ? -7.453 0.110 6.734 1.00 83.69 88 PHE A O 1
ATOM 712 N N . LEU A 1 89 ? -8.988 -1.151 5.679 1.0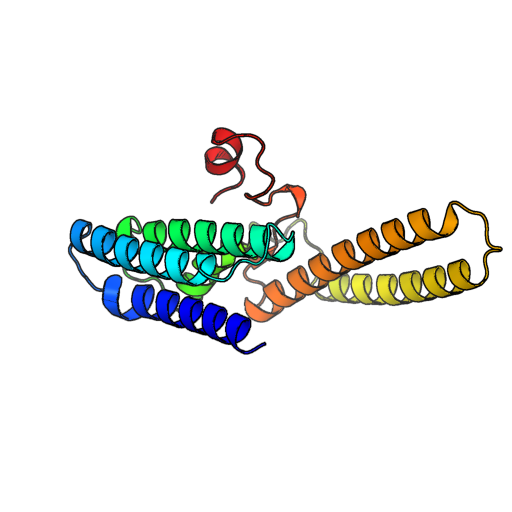0 80.62 89 LEU A N 1
ATOM 713 C CA . LEU A 1 89 ? -8.141 -1.558 4.569 1.00 80.62 89 LEU A CA 1
ATOM 714 C C . LEU A 1 89 ? -7.711 -0.348 3.734 1.00 80.62 89 LEU A C 1
ATOM 716 O O . LEU A 1 89 ? -6.524 -0.203 3.473 1.00 80.62 89 LEU A O 1
ATOM 720 N N . LEU A 1 90 ? -8.624 0.581 3.430 1.00 75.38 90 LEU A N 1
ATOM 721 C CA . LEU A 1 90 ? -8.284 1.845 2.764 1.00 75.38 90 LEU A CA 1
ATOM 722 C C . LEU A 1 90 ? -7.291 2.685 3.581 1.00 75.38 90 LEU A C 1
ATOM 724 O O . LEU A 1 90 ? -6.331 3.203 3.023 1.00 75.38 90 LEU A O 1
ATOM 728 N N . LYS A 1 91 ? -7.475 2.800 4.905 1.00 76.00 91 LYS A N 1
ATOM 729 C CA . LYS A 1 91 ? -6.558 3.562 5.773 1.00 76.00 91 LYS A CA 1
ATOM 730 C C . LYS A 1 91 ? -5.186 2.907 5.943 1.00 76.00 91 LYS A C 1
ATOM 732 O O . LYS A 1 91 ? -4.225 3.634 6.193 1.00 76.00 91 LYS A O 1
ATOM 737 N N . THR A 1 92 ? -5.100 1.581 5.837 1.00 76.75 92 THR A N 1
ATOM 738 C CA . THR A 1 92 ? -3.838 0.820 5.869 1.00 76.75 92 THR A CA 1
ATOM 739 C C . THR A 1 92 ? -3.125 0.889 4.518 1.00 76.75 92 THR A C 1
ATOM 741 O O . THR A 1 92 ? -1.933 1.178 4.467 1.00 76.75 92 THR A O 1
ATOM 744 N N . LEU A 1 93 ? -3.863 0.713 3.416 1.00 70.94 93 LEU A N 1
ATOM 745 C CA . LEU A 1 93 ? -3.348 0.835 2.048 1.00 70.94 93 LEU A CA 1
ATOM 746 C C . LEU A 1 93 ? -3.058 2.277 1.636 1.00 70.94 93 LEU A C 1
ATOM 748 O O . LEU A 1 93 ? -2.389 2.481 0.629 1.00 70.94 93 LEU A O 1
ATOM 752 N N . TRP A 1 94 ? -3.488 3.262 2.427 1.00 67.38 94 TRP A N 1
ATOM 753 C CA . TRP A 1 94 ? -3.192 4.677 2.208 1.00 67.38 94 TRP A CA 1
ATOM 754 C C . TRP A 1 94 ? -1.687 4.961 2.047 1.00 67.38 94 TRP A C 1
ATOM 756 O O . TRP A 1 94 ? -1.271 5.874 1.349 1.00 67.38 94 TRP A O 1
ATOM 766 N N . VAL A 1 95 ? -0.855 4.137 2.680 1.00 60.75 95 VAL A N 1
ATOM 767 C CA . VAL A 1 95 ? 0.603 4.174 2.546 1.00 60.75 95 VAL A CA 1
ATOM 768 C C . VAL A 1 95 ? 1.074 3.851 1.122 1.00 60.75 95 VAL A C 1
ATOM 770 O O . VAL A 1 95 ? 2.050 4.429 0.655 1.00 60.75 95 VAL A O 1
ATOM 773 N N . CYS A 1 96 ? 0.402 2.912 0.454 1.00 61.78 96 CYS A N 1
ATOM 774 C CA . CYS A 1 96 ? 0.706 2.500 -0.919 1.00 61.78 96 CYS A CA 1
ATOM 775 C C . CYS A 1 96 ? 0.032 3.429 -1.935 1.00 61.78 96 CYS A C 1
ATOM 777 O O . CYS A 1 96 ? 0.602 3.731 -2.975 1.00 61.78 96 CYS A O 1
ATOM 779 N N . PHE A 1 97 ? -1.165 3.910 -1.599 1.00 62.06 97 PHE A N 1
ATOM 780 C CA . PHE A 1 97 ? -1.959 4.824 -2.405 1.00 62.06 97 PHE A CA 1
ATOM 781 C C . PHE A 1 97 ? -2.421 5.962 -1.494 1.00 62.06 97 PHE A C 1
ATOM 783 O O . PHE A 1 97 ? -3.379 5.759 -0.748 1.00 62.06 97 PHE A O 1
ATOM 790 N N . PRO A 1 98 ? -1.781 7.144 -1.490 1.00 62.56 98 PRO A N 1
ATOM 791 C CA . PRO A 1 98 ? -2.220 8.248 -0.649 1.00 62.56 98 PRO A CA 1
ATOM 792 C C . PRO A 1 98 ? -3.569 8.727 -1.169 1.00 62.56 98 PRO A C 1
ATOM 794 O O . PRO A 1 98 ? -3.668 9.418 -2.171 1.00 62.56 98 PRO A O 1
ATOM 797 N N . ILE A 1 99 ? -4.636 8.279 -0.525 1.00 66.00 99 ILE A N 1
ATOM 798 C CA . ILE A 1 99 ? -6.019 8.499 -0.930 1.00 66.00 99 ILE A CA 1
ATOM 799 C C . ILE A 1 99 ? -6.646 9.532 0.015 1.00 66.00 99 ILE A C 1
ATOM 801 O O . ILE A 1 99 ? -6.742 9.303 1.221 1.00 66.00 99 ILE A O 1
ATOM 805 N N . SER A 1 100 ? -7.106 10.668 -0.501 1.00 66.06 100 SER A N 1
ATOM 806 C CA . SER A 1 100 ? -7.794 11.691 0.294 1.00 66.06 100 SER A CA 1
ATOM 807 C C . SER A 1 100 ? -9.311 11.645 0.080 1.00 66.06 100 SER A C 1
ATOM 809 O O . SER A 1 100 ? -9.775 11.369 -1.034 1.00 66.06 100 SER A O 1
ATOM 811 N N . PRO A 1 101 ? -10.123 11.863 1.139 1.00 66.94 101 PRO A N 1
ATOM 812 C CA . PRO A 1 101 ? -11.563 12.013 0.976 1.00 66.94 101 PRO A CA 1
ATOM 813 C C . PRO A 1 101 ? -11.830 13.243 0.116 1.00 66.94 101 PRO A C 1
ATOM 815 O O . PRO A 1 101 ? -11.201 14.289 0.293 1.00 66.94 101 PRO A O 1
ATOM 818 N N . ARG A 1 102 ? -12.766 13.111 -0.820 1.00 66.00 102 ARG A N 1
ATOM 819 C CA . ARG A 1 102 ? -13.046 14.142 -1.815 1.00 66.00 102 ARG A CA 1
ATOM 820 C C . ARG A 1 102 ? -13.533 15.435 -1.143 1.00 66.00 102 ARG A C 1
ATOM 822 O O . ARG A 1 102 ? -14.653 15.496 -0.641 1.00 66.00 102 ARG A O 1
ATOM 829 N N . LYS A 1 103 ? -12.693 16.477 -1.128 1.00 58.62 103 LYS A N 1
ATOM 830 C CA . LYS A 1 103 ? -13.060 17.825 -0.664 1.00 58.62 103 LYS A CA 1
ATOM 831 C C . LYS A 1 103 ? -13.532 18.645 -1.872 1.00 58.62 103 LYS A C 1
ATOM 833 O O . LYS A 1 103 ? -12.716 18.986 -2.716 1.00 58.62 103 LYS A O 1
ATOM 838 N N . THR A 1 104 ? -14.850 18.868 -1.934 1.00 49.75 104 THR A N 1
ATOM 839 C CA . THR A 1 104 ? -15.617 19.744 -2.852 1.00 49.75 104 THR A CA 1
ATOM 840 C C . THR A 1 104 ? -15.439 19.557 -4.374 1.00 49.75 104 THR A C 1
ATOM 842 O O . THR A 1 104 ? -14.358 19.600 -4.946 1.00 49.75 104 THR A O 1
ATOM 845 N N . ALA A 1 105 ? -16.575 19.414 -5.068 1.00 53.09 105 ALA A N 1
ATOM 846 C CA . ALA A 1 105 ? -16.704 19.099 -6.497 1.00 53.09 105 ALA A CA 1
ATOM 847 C C . ALA A 1 105 ? -16.279 20.217 -7.476 1.00 53.09 105 ALA A C 1
ATOM 849 O O . ALA A 1 105 ? -16.370 20.040 -8.687 1.00 53.09 105 ALA A O 1
ATOM 850 N N . GLN A 1 106 ? -15.838 21.373 -6.981 1.00 46.81 106 GLN A N 1
ATOM 851 C CA . GLN A 1 106 ? -15.843 22.619 -7.755 1.00 46.81 106 GLN A CA 1
ATOM 852 C C . GLN A 1 106 ? -14.670 22.779 -8.739 1.00 46.81 106 GLN A C 1
ATOM 854 O O . GLN A 1 106 ? -14.701 23.687 -9.556 1.00 46.81 106 GLN A O 1
ATOM 859 N N . ASN A 1 107 ? -13.661 21.901 -8.693 1.00 47.59 107 ASN A N 1
ATOM 860 C CA . ASN A 1 107 ? -12.440 22.025 -9.504 1.00 47.59 107 ASN A CA 1
ATOM 861 C C . ASN A 1 107 ? -11.961 20.700 -10.125 1.00 47.59 107 ASN A C 1
ATOM 863 O O . ASN A 1 107 ? -10.764 20.514 -10.344 1.00 47.59 107 ASN A O 1
ATOM 867 N N . GLN A 1 108 ? -12.856 19.737 -10.373 1.00 57.47 108 GLN A N 1
ATOM 868 C CA . GLN A 1 108 ? -12.438 18.396 -10.800 1.00 57.47 108 GLN A CA 1
ATOM 869 C C . GLN A 1 108 ? -13.062 17.936 -12.115 1.00 57.47 108 GLN A C 1
ATOM 871 O O . GLN A 1 108 ? -14.271 17.993 -12.316 1.00 57.47 108 GLN A O 1
ATOM 876 N N . TRP A 1 109 ? -12.197 17.402 -12.978 1.00 61.03 109 TRP A N 1
ATOM 877 C CA . TRP A 1 109 ? -12.570 16.767 -14.232 1.00 61.03 109 TRP A CA 1
ATOM 878 C C . TRP A 1 109 ? -13.234 15.398 -13.987 1.00 61.03 109 TRP A C 1
ATOM 880 O O . TRP A 1 109 ? -12.779 14.642 -13.116 1.00 61.03 109 TRP A O 1
ATOM 890 N N . PRO A 1 110 ? -14.288 15.052 -14.748 1.00 68.06 110 PRO A N 1
ATOM 891 C CA . PRO A 1 110 ? -15.012 13.790 -14.597 1.00 68.06 110 PRO A CA 1
ATOM 892 C C . PRO A 1 110 ? -14.106 12.575 -14.848 1.00 68.06 110 PRO A C 1
ATOM 894 O O . PRO A 1 110 ? -13.131 12.666 -15.588 1.00 68.06 110 PRO A O 1
ATOM 897 N N . ILE A 1 111 ? -14.450 11.407 -14.288 1.00 68.56 111 ILE A N 1
ATOM 898 C CA . ILE A 1 111 ? -13.719 10.138 -14.519 1.00 68.56 111 ILE A CA 1
ATOM 899 C C . ILE A 1 111 ? -13.539 9.864 -16.021 1.00 68.56 111 ILE A C 1
ATOM 901 O O . ILE A 1 111 ? -12.479 9.417 -16.449 1.00 68.56 111 ILE A O 1
ATOM 905 N N . ILE A 1 112 ? -14.547 10.208 -16.827 1.00 71.94 112 ILE A N 1
ATOM 906 C CA . ILE A 1 112 ? -14.519 10.098 -18.290 1.00 71.94 112 ILE A CA 1
ATOM 907 C C . ILE A 1 112 ? -13.345 10.887 -18.886 1.00 71.94 112 ILE A C 1
ATOM 909 O O . ILE A 1 112 ? -12.664 10.386 -19.773 1.00 71.94 112 ILE A O 1
ATOM 913 N N . PHE A 1 113 ? -13.049 12.082 -18.369 1.00 73.81 113 PHE A N 1
ATOM 914 C CA . PHE A 1 113 ? -11.907 12.877 -18.818 1.00 73.81 113 PHE A CA 1
ATOM 915 C C . PHE A 1 113 ? -10.574 12.190 -18.497 1.00 73.81 113 PHE A C 1
ATOM 917 O O . PHE A 1 113 ? -9.688 12.165 -19.345 1.00 73.81 113 PHE A O 1
ATOM 924 N N . SER A 1 114 ? -10.445 11.569 -17.318 1.00 70.00 114 SER A N 1
ATOM 925 C CA . SER A 1 114 ? -9.261 10.768 -16.967 1.00 70.00 114 SER A CA 1
ATOM 926 C C . SER A 1 114 ? -9.092 9.557 -17.890 1.00 70.00 114 SER A C 1
ATOM 928 O O . SER A 1 114 ? -7.981 9.276 -18.326 1.00 70.00 114 SER A O 1
ATOM 930 N N . ILE A 1 115 ? -10.186 8.877 -18.244 1.00 73.31 115 ILE A N 1
ATOM 931 C CA . ILE A 1 115 ? -10.164 7.755 -19.196 1.00 73.31 115 ILE A CA 1
ATOM 932 C C . ILE A 1 115 ? -9.730 8.233 -20.589 1.00 73.31 115 ILE A C 1
ATOM 934 O O . ILE A 1 115 ? -8.872 7.613 -21.213 1.00 73.31 115 ILE A O 1
ATOM 938 N N . ILE A 1 116 ? -10.275 9.357 -21.063 1.00 76.06 116 ILE A N 1
ATOM 939 C CA . ILE A 1 116 ? -9.889 9.962 -22.346 1.00 76.06 116 ILE A CA 1
ATOM 940 C C . ILE A 1 116 ? -8.400 10.335 -22.344 1.00 76.06 116 ILE A C 1
ATOM 942 O O . ILE A 1 116 ? -7.702 10.049 -23.314 1.00 76.06 116 ILE A O 1
ATOM 946 N N . LEU A 1 117 ? -7.892 10.914 -21.252 1.00 72.38 117 LEU A N 1
ATOM 947 C CA . LEU A 1 117 ? -6.472 11.238 -21.080 1.00 72.38 117 LEU A CA 1
ATOM 948 C C . LEU A 1 117 ? -5.573 10.003 -21.200 1.00 72.38 117 LEU A C 1
ATOM 950 O O . LEU A 1 117 ? -4.576 10.057 -21.921 1.00 72.38 117 LEU A O 1
ATOM 954 N N . ILE A 1 118 ? -5.955 8.890 -20.565 1.00 75.31 118 ILE A N 1
ATOM 955 C CA . ILE A 1 118 ? -5.236 7.612 -20.666 1.00 75.31 118 ILE A CA 1
ATOM 956 C C . ILE A 1 118 ? -5.202 7.132 -22.122 1.00 75.31 118 ILE A C 1
ATOM 958 O O . ILE A 1 118 ? -4.143 6.760 -22.624 1.00 75.31 118 ILE A O 1
ATOM 962 N N . ILE A 1 119 ? -6.334 7.179 -22.833 1.00 77.25 119 ILE A N 1
ATOM 963 C CA . ILE A 1 119 ? -6.413 6.760 -24.243 1.00 77.25 119 ILE A CA 1
ATOM 964 C C . ILE A 1 119 ? -5.536 7.650 -25.134 1.00 77.25 119 ILE A C 1
ATOM 966 O O . ILE A 1 119 ? -4.763 7.140 -25.944 1.00 77.25 119 ILE A O 1
ATOM 970 N N . ILE A 1 120 ? -5.607 8.974 -24.973 1.00 74.56 120 ILE A N 1
ATOM 971 C CA . ILE A 1 120 ? -4.776 9.920 -25.733 1.00 74.56 120 ILE A CA 1
ATOM 972 C C . ILE A 1 120 ? -3.296 9.648 -25.472 1.00 74.56 120 ILE A C 1
ATOM 974 O O . ILE A 1 120 ? -2.502 9.568 -26.409 1.00 74.56 120 ILE A O 1
ATOM 978 N N . LYS A 1 121 ? -2.919 9.435 -24.210 1.00 72.25 121 LYS A N 1
ATOM 979 C CA . LYS A 1 121 ? -1.553 9.060 -23.860 1.00 72.25 121 LYS A CA 1
ATOM 980 C C . LYS A 1 121 ? -1.152 7.728 -24.485 1.00 72.25 121 LYS A C 1
ATOM 982 O O . LYS A 1 121 ? 0.021 7.604 -24.833 1.00 72.25 121 LYS A O 1
ATOM 987 N N . LEU A 1 122 ? -2.057 6.749 -24.644 1.00 75.38 122 LEU A N 1
ATOM 988 C CA . LEU A 1 122 ? -1.761 5.442 -25.283 1.00 75.38 122 LEU A CA 1
ATOM 989 C C . LEU A 1 122 ? -1.390 5.633 -26.733 1.00 75.38 122 LEU A C 1
ATOM 991 O O . LEU A 1 122 ? -0.379 5.100 -27.193 1.00 75.38 122 LEU A O 1
ATOM 995 N N . LEU A 1 123 ? -2.150 6.475 -27.416 1.00 74.81 123 LEU A N 1
ATOM 996 C CA . LEU A 1 123 ? -1.897 6.824 -28.802 1.00 74.81 123 LEU A CA 1
ATOM 997 C C . LEU A 1 123 ? -0.589 7.609 -28.955 1.00 74.81 123 LEU A C 1
ATOM 999 O O . LEU A 1 123 ? 0.229 7.257 -29.804 1.00 74.81 123 LEU A O 1
ATOM 1003 N N . ILE A 1 124 ? -0.345 8.611 -28.102 1.00 73.06 124 ILE A N 1
ATOM 1004 C CA . ILE A 1 124 ? 0.894 9.406 -28.120 1.00 73.06 124 ILE A CA 1
ATOM 1005 C C . ILE A 1 124 ? 2.107 8.527 -27.811 1.00 73.06 124 ILE A C 1
ATOM 1007 O O . ILE A 1 124 ? 3.097 8.585 -28.530 1.00 73.06 124 ILE A O 1
ATOM 1011 N N . ASN A 1 125 ? 2.036 7.683 -26.783 1.00 70.94 125 ASN A N 1
ATOM 1012 C CA . ASN A 1 125 ? 3.124 6.783 -26.413 1.00 70.94 125 ASN A CA 1
ATOM 1013 C C . ASN A 1 125 ? 3.433 5.795 -27.544 1.00 70.94 125 ASN A C 1
ATOM 1015 O O . ASN A 1 125 ? 4.587 5.630 -27.927 1.00 70.94 125 ASN A O 1
ATOM 1019 N N . HIS A 1 126 ? 2.403 5.194 -28.147 1.00 74.81 126 HIS A N 1
ATOM 1020 C CA . HIS A 1 126 ? 2.589 4.316 -29.299 1.00 74.81 126 HIS A CA 1
ATOM 1021 C C . HIS A 1 126 ? 3.227 5.051 -30.487 1.00 74.81 126 HIS A C 1
ATOM 1023 O O . HIS A 1 126 ? 4.114 4.509 -31.152 1.00 74.81 126 HIS A O 1
ATOM 1029 N N . TRP A 1 127 ? 2.801 6.290 -30.745 1.00 77.38 127 TRP A N 1
ATOM 1030 C CA . TRP A 1 127 ? 3.366 7.124 -31.802 1.00 77.38 127 TRP A CA 1
ATOM 1031 C C . TRP A 1 127 ? 4.833 7.477 -31.535 1.00 77.38 127 TRP A C 1
ATOM 1033 O O . TRP A 1 127 ? 5.666 7.261 -32.414 1.00 77.38 127 TRP A O 1
ATOM 1043 N N . ILE A 1 128 ? 5.176 7.935 -30.327 1.00 68.19 128 ILE A N 1
ATOM 1044 C CA . ILE A 1 128 ? 6.557 8.286 -29.968 1.00 68.19 128 ILE A CA 1
ATOM 1045 C C . ILE A 1 128 ? 7.439 7.038 -29.942 1.00 68.19 128 ILE A C 1
ATOM 1047 O O . ILE A 1 128 ? 8.554 7.089 -30.444 1.00 68.19 128 ILE A O 1
ATOM 1051 N N . TYR A 1 129 ? 6.944 5.899 -29.454 1.00 70.25 129 TYR A N 1
ATOM 1052 C CA . TYR A 1 129 ? 7.648 4.621 -29.553 1.00 70.25 129 TYR A CA 1
ATOM 1053 C C . TYR A 1 129 ? 8.012 4.297 -31.008 1.00 70.25 129 TYR A C 1
ATOM 1055 O O . TYR A 1 129 ? 9.180 4.051 -31.309 1.00 70.25 129 TYR A O 1
ATOM 1063 N N . ARG A 1 130 ? 7.046 4.380 -31.936 1.00 73.25 130 ARG A N 1
ATOM 1064 C CA . ARG A 1 130 ? 7.307 4.163 -33.369 1.00 73.25 130 ARG A CA 1
ATOM 1065 C C . ARG A 1 130 ? 8.272 5.191 -33.956 1.00 73.25 130 ARG A C 1
ATOM 1067 O O . ARG A 1 130 ? 9.137 4.818 -34.744 1.00 73.25 130 ARG A O 1
ATOM 1074 N N . TRP A 1 131 ? 8.115 6.466 -33.611 1.00 71.75 131 TRP A N 1
ATOM 1075 C CA . TRP A 1 131 ? 9.003 7.534 -34.069 1.00 71.75 131 TRP A CA 1
ATOM 1076 C C . TRP A 1 131 ? 10.438 7.287 -33.603 1.00 71.75 131 TRP A C 1
ATOM 1078 O O . TRP A 1 131 ? 11.355 7.270 -34.419 1.00 71.75 131 TRP A O 1
ATOM 1088 N N . MET A 1 132 ? 10.612 6.962 -32.322 1.00 66.31 132 MET A N 1
ATOM 1089 C CA . MET A 1 132 ? 11.901 6.613 -31.748 1.00 66.31 132 MET A CA 1
ATOM 1090 C C . MET A 1 132 ? 12.512 5.423 -32.482 1.00 66.31 132 MET A C 1
ATOM 1092 O O . MET A 1 132 ? 13.654 5.543 -32.908 1.00 66.31 132 MET A O 1
ATOM 1096 N N . THR A 1 133 ? 11.791 4.315 -32.706 1.00 70.00 133 THR A N 1
ATOM 1097 C CA . THR A 1 133 ? 12.351 3.141 -33.418 1.00 70.00 133 THR A CA 1
ATOM 1098 C C . THR A 1 133 ? 12.843 3.436 -34.842 1.00 70.00 133 THR A C 1
ATOM 1100 O O . THR A 1 133 ? 13.571 2.627 -35.409 1.00 70.00 133 THR A O 1
ATOM 1103 N N . LYS A 1 134 ? 12.456 4.581 -35.420 1.00 72.69 134 LYS A N 1
ATOM 1104 C CA . LYS A 1 134 ? 12.885 5.046 -36.745 1.00 72.69 134 LYS A CA 1
ATOM 1105 C C . LYS A 1 134 ? 13.999 6.100 -36.705 1.00 72.69 134 LYS A C 1
ATOM 1107 O O . LYS A 1 134 ? 14.534 6.421 -37.760 1.00 72.69 134 LYS A O 1
ATOM 1112 N N . CYS A 1 135 ? 14.336 6.656 -35.541 1.00 64.69 135 CYS A N 1
ATOM 1113 C CA . CYS A 1 135 ? 15.440 7.607 -35.411 1.00 64.69 135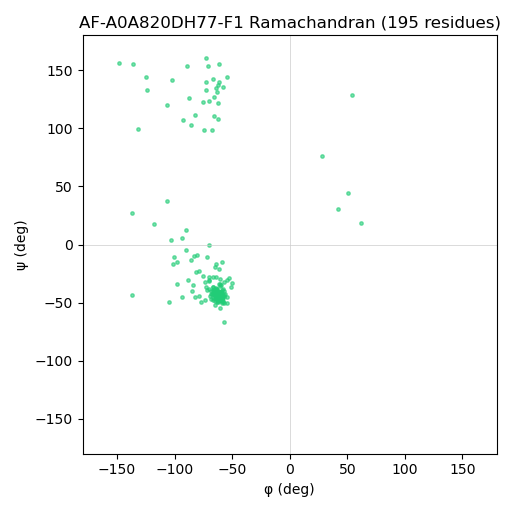 CYS A CA 1
ATOM 1114 C C . CYS A 1 135 ? 16.791 6.892 -35.543 1.00 64.69 135 CYS A C 1
ATOM 1116 O O . CYS A 1 135 ? 17.024 5.868 -34.900 1.00 64.69 135 CYS A O 1
ATOM 1118 N N . GLU A 1 136 ? 17.688 7.449 -36.360 1.00 62.88 136 GLU A N 1
ATOM 1119 C CA . GLU A 1 136 ? 19.034 6.912 -36.576 1.00 62.88 136 GLU A CA 1
ATOM 1120 C C . GLU A 1 136 ? 19.866 6.892 -35.283 1.00 62.88 136 GLU A C 1
ATOM 1122 O O . GLU A 1 136 ? 19.809 7.795 -34.443 1.00 62.88 136 GLU A O 1
ATOM 1127 N N . MET A 1 137 ? 20.626 5.808 -35.112 1.00 53.75 137 MET A N 1
ATOM 1128 C CA . MET A 1 137 ? 21.292 5.459 -33.861 1.00 53.75 137 MET A CA 1
ATOM 1129 C C . MET A 1 137 ? 22.521 6.333 -33.580 1.00 53.75 137 MET A C 1
ATOM 1131 O O . MET A 1 137 ? 23.624 6.045 -34.036 1.00 53.75 137 MET A O 1
ATOM 1135 N N . GLY A 1 138 ? 22.344 7.357 -32.744 1.00 62.34 138 GLY A N 1
ATOM 1136 C CA . GLY A 1 138 ? 23.430 8.009 -32.006 1.00 62.34 138 GLY A CA 1
ATOM 1137 C C . GLY A 1 138 ? 23.693 7.351 -30.641 1.00 62.34 138 GLY A C 1
ATOM 1138 O O . GLY A 1 138 ? 22.794 6.787 -30.019 1.00 62.34 138 GLY A O 1
ATOM 1139 N N . VAL A 1 139 ? 24.924 7.457 -30.129 1.00 55.88 139 VAL A N 1
ATOM 1140 C CA . VAL A 1 139 ? 25.417 6.755 -28.919 1.00 55.88 139 VAL A CA 1
ATOM 1141 C C . VAL A 1 139 ? 24.649 7.119 -27.624 1.00 55.88 139 VAL A C 1
ATOM 1143 O O . VAL A 1 139 ? 24.606 6.313 -26.697 1.00 55.88 139 VAL A O 1
ATOM 1146 N N . SER A 1 140 ? 23.955 8.267 -27.559 1.00 59.81 140 SER A N 1
ATOM 1147 C CA . SER A 1 140 ? 23.130 8.668 -26.394 1.00 59.81 140 SER A CA 1
ATOM 1148 C C . SER A 1 140 ? 21.664 8.201 -26.447 1.00 59.81 140 SER A C 1
ATOM 1150 O O . SER A 1 140 ? 20.919 8.366 -25.476 1.00 59.81 140 SER A O 1
ATOM 1152 N N . TYR A 1 141 ? 21.245 7.572 -27.547 1.00 65.69 141 TYR A N 1
ATOM 1153 C CA . TYR A 1 141 ? 19.852 7.209 -27.808 1.00 65.69 141 TYR A CA 1
ATOM 1154 C C . TYR A 1 141 ? 19.291 6.205 -26.789 1.00 65.69 141 TYR A C 1
ATOM 1156 O O . TYR A 1 141 ? 18.159 6.346 -26.336 1.00 65.69 141 TYR A O 1
ATOM 1164 N N . LYS A 1 142 ? 20.099 5.232 -26.343 1.00 62.66 142 LYS A N 1
ATOM 1165 C CA . LYS A 1 142 ? 19.668 4.232 -25.347 1.00 62.66 142 LYS A CA 1
ATOM 1166 C C . LYS A 1 142 ? 19.340 4.853 -23.985 1.00 62.66 142 LYS A C 1
ATOM 1168 O O . LYS A 1 142 ? 18.367 4.450 -23.358 1.00 62.66 142 LYS A O 1
ATOM 1173 N N . GLY A 1 143 ? 20.122 5.837 -23.537 1.00 65.50 143 GLY A N 1
ATOM 1174 C CA . GLY A 1 143 ? 19.890 6.519 -22.259 1.00 65.50 143 GLY A CA 1
ATOM 1175 C C . GLY A 1 143 ? 18.626 7.377 -22.291 1.00 65.50 143 GLY A C 1
ATOM 1176 O O . GLY A 1 143 ? 17.793 7.289 -21.390 1.00 65.50 143 GLY A O 1
ATOM 1177 N N . ILE A 1 144 ? 18.442 8.136 -23.375 1.00 65.94 144 ILE A N 1
ATOM 1178 C CA . ILE A 1 144 ? 17.251 8.970 -23.593 1.00 65.94 144 ILE A CA 1
ATOM 1179 C C . ILE A 1 144 ? 15.998 8.096 -23.738 1.00 65.94 144 ILE A C 1
ATOM 1181 O O . ILE A 1 144 ? 14.971 8.399 -23.135 1.00 65.94 144 ILE A O 1
ATOM 1185 N N . PHE A 1 145 ? 16.094 6.975 -24.457 1.00 67.94 145 PHE A N 1
ATOM 1186 C CA . PHE A 1 145 ? 15.007 6.010 -24.613 1.00 67.94 145 PHE A CA 1
ATOM 1187 C C . PHE A 1 145 ? 14.589 5.392 -23.274 1.00 67.94 145 PHE A C 1
ATOM 1189 O O . PHE A 1 145 ? 13.404 5.379 -22.953 1.00 67.94 145 PHE A O 1
ATOM 1196 N N . MET A 1 146 ? 15.544 4.935 -22.457 1.00 62.75 146 MET A N 1
ATOM 1197 C CA . MET A 1 146 ? 15.252 4.369 -21.134 1.00 62.75 146 MET A CA 1
ATOM 1198 C C . MET A 1 146 ? 14.623 5.400 -20.191 1.00 62.75 146 MET A C 1
ATOM 1200 O O . MET A 1 146 ? 13.678 5.079 -19.473 1.00 62.75 146 MET A O 1
ATOM 1204 N N . PHE A 1 147 ? 15.103 6.646 -20.215 1.00 63.25 147 PHE A N 1
ATOM 1205 C CA . PHE A 1 147 ? 14.541 7.733 -19.412 1.00 63.25 147 PHE A CA 1
ATOM 1206 C C . PHE A 1 147 ? 13.121 8.113 -19.856 1.00 63.25 147 PHE A C 1
ATOM 1208 O O . PHE A 1 147 ? 12.230 8.284 -19.026 1.00 63.25 147 PHE A O 1
ATOM 1215 N N . TYR A 1 148 ? 12.887 8.184 -21.166 1.00 69.69 148 TYR A N 1
ATOM 1216 C CA . TYR A 1 148 ? 11.569 8.436 -21.740 1.00 69.69 148 TYR A CA 1
ATOM 1217 C C . TYR A 1 148 ? 10.576 7.315 -21.394 1.00 69.69 148 TYR A C 1
ATOM 1219 O O . TYR A 1 148 ? 9.470 7.584 -20.925 1.00 69.69 148 TYR A O 1
ATOM 1227 N N . LEU A 1 149 ? 10.994 6.055 -21.532 1.00 67.25 149 LEU A N 1
ATOM 1228 C CA . LEU A 1 149 ? 10.179 4.885 -21.204 1.00 67.25 149 LEU A CA 1
ATOM 1229 C C . LEU A 1 149 ? 9.856 4.833 -19.702 1.00 67.25 149 LEU A C 1
ATOM 1231 O O . LEU A 1 149 ? 8.719 4.540 -19.331 1.00 67.25 149 LEU A O 1
ATOM 1235 N N . LEU A 1 150 ? 10.807 5.206 -18.839 1.00 64.69 150 LEU A N 1
ATOM 1236 C CA . LEU A 1 150 ? 10.589 5.351 -17.398 1.00 64.69 150 LEU A CA 1
ATOM 1237 C C . LEU A 1 150 ? 9.557 6.446 -17.081 1.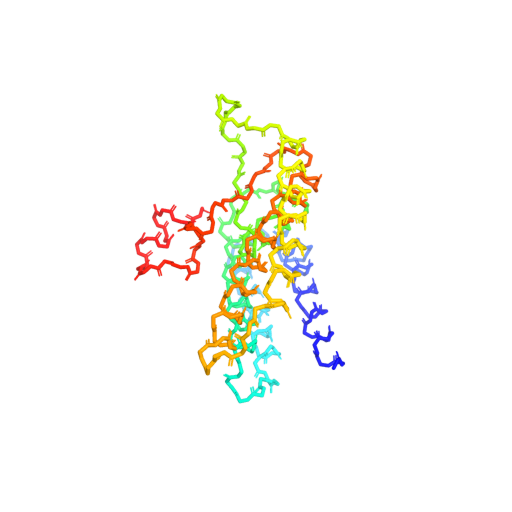00 64.69 150 LEU A C 1
ATOM 1239 O O . LEU A 1 150 ? 8.609 6.186 -16.342 1.00 64.69 150 LEU A O 1
ATOM 1243 N N . LEU A 1 151 ? 9.704 7.645 -17.656 1.00 62.16 151 LEU A N 1
ATOM 1244 C CA . LEU A 1 151 ? 8.782 8.769 -17.441 1.00 62.16 151 LEU A CA 1
ATOM 1245 C C . LEU A 1 151 ? 7.354 8.436 -17.870 1.00 62.16 151 LEU A C 1
ATOM 1247 O O . LEU A 1 151 ? 6.401 8.722 -17.141 1.00 62.16 151 LEU A O 1
ATOM 1251 N N . ILE A 1 152 ? 7.205 7.790 -19.026 1.00 66.75 152 ILE A N 1
ATOM 1252 C CA . ILE A 1 152 ? 5.910 7.292 -19.480 1.00 66.75 152 ILE A CA 1
ATOM 1253 C C . ILE A 1 152 ? 5.364 6.292 -18.479 1.00 66.75 152 ILE A C 1
ATOM 1255 O O . ILE A 1 152 ? 4.253 6.483 -17.997 1.00 66.75 152 ILE A O 1
ATOM 1259 N N . THR A 1 153 ? 6.130 5.252 -18.150 1.00 65.19 153 THR A N 1
ATOM 1260 C CA . THR A 1 153 ? 5.655 4.158 -17.294 1.00 65.19 153 THR A CA 1
ATOM 1261 C C . THR A 1 153 ? 5.169 4.697 -15.951 1.00 65.19 153 THR A C 1
ATOM 1263 O O . THR A 1 153 ? 4.073 4.353 -15.522 1.00 65.19 153 THR A O 1
ATOM 1266 N N . ILE A 1 154 ? 5.911 5.627 -15.343 1.00 62.84 154 ILE A N 1
ATOM 1267 C CA . ILE A 1 154 ? 5.502 6.297 -14.103 1.00 62.84 154 ILE A CA 1
ATOM 1268 C C . ILE A 1 154 ? 4.207 7.094 -14.310 1.00 62.84 154 ILE A C 1
ATOM 1270 O O . ILE A 1 154 ? 3.263 6.936 -13.540 1.00 62.84 154 ILE A O 1
ATOM 1274 N N . SER A 1 155 ? 4.122 7.915 -15.363 1.00 64.12 155 SER A N 1
ATOM 1275 C CA . SER A 1 155 ? 2.920 8.721 -15.628 1.00 64.12 155 SER A CA 1
ATOM 1276 C C . SER A 1 155 ? 1.664 7.867 -15.848 1.00 64.12 155 SER A C 1
ATOM 1278 O O . SER A 1 155 ? 0.574 8.254 -15.435 1.00 64.12 155 SER A O 1
ATOM 1280 N N . TYR A 1 156 ? 1.830 6.690 -16.449 1.00 65.69 156 TYR A N 1
ATOM 1281 C CA . TYR A 1 156 ? 0.762 5.736 -16.710 1.00 65.69 156 TYR A CA 1
ATOM 1282 C C . TYR A 1 156 ? 0.288 5.015 -15.472 1.00 65.69 156 TYR A C 1
ATOM 1284 O O . TYR A 1 156 ? -0.914 4.909 -15.247 1.00 65.69 156 TYR A O 1
ATOM 1292 N N . VAL A 1 157 ? 1.235 4.510 -14.684 1.00 65.75 157 VAL A N 1
ATOM 1293 C CA . VAL A 1 157 ? 0.932 3.803 -13.444 1.00 65.75 157 VAL A CA 1
ATOM 1294 C C . VAL A 1 157 ? 0.112 4.716 -12.537 1.00 65.75 157 VAL A C 1
ATOM 1296 O O . VAL A 1 157 ? -0.950 4.307 -12.087 1.00 65.75 157 VAL A O 1
ATOM 1299 N N . ILE A 1 158 ? 0.497 5.987 -12.400 1.00 65.00 158 ILE A N 1
ATOM 1300 C CA . ILE A 1 158 ? -0.230 6.962 -11.574 1.00 65.00 158 ILE A CA 1
ATOM 1301 C C . ILE A 1 158 ? -1.661 7.200 -12.081 1.00 65.00 158 ILE A C 1
ATOM 1303 O O . ILE A 1 158 ? -2.592 7.311 -11.285 1.00 65.00 158 ILE A O 1
ATOM 1307 N N . GLU A 1 159 ? -1.880 7.278 -13.395 1.00 67.12 159 GLU A N 1
ATOM 1308 C CA . GLU A 1 159 ? -3.227 7.471 -13.948 1.00 67.12 159 GLU A CA 1
ATOM 1309 C C . GLU A 1 159 ? -4.113 6.237 -13.818 1.00 67.12 159 GLU A C 1
ATOM 1311 O O . GLU A 1 159 ? -5.296 6.359 -13.487 1.00 67.12 159 GLU A O 1
ATOM 1316 N N . ILE A 1 160 ? -3.538 5.053 -14.018 1.00 68.69 160 ILE A N 1
ATOM 1317 C CA . ILE A 1 160 ? -4.224 3.783 -13.785 1.00 68.69 160 ILE A CA 1
ATOM 1318 C C . ILE A 1 160 ? -4.598 3.670 -12.306 1.00 68.69 160 ILE A C 1
ATOM 1320 O O . ILE A 1 160 ? -5.745 3.359 -11.998 1.00 68.69 160 ILE A O 1
ATOM 1324 N N . GLU A 1 161 ? -3.682 3.990 -11.393 1.00 68.94 161 GLU A N 1
ATOM 1325 C CA . GLU A 1 161 ? -3.932 4.016 -9.950 1.00 68.94 161 GLU A CA 1
ATOM 1326 C C . GLU A 1 161 ? -5.020 5.029 -9.578 1.00 68.94 161 GLU A C 1
ATOM 1328 O O . GLU A 1 161 ? -5.921 4.704 -8.806 1.00 68.94 161 GLU A O 1
ATOM 1333 N N . MET A 1 162 ? -5.007 6.229 -10.169 1.00 69.56 162 MET A N 1
ATOM 1334 C CA . MET A 1 162 ? -6.058 7.234 -9.971 1.00 69.56 162 MET A CA 1
ATOM 1335 C C . MET A 1 162 ? -7.438 6.720 -10.385 1.00 69.56 162 MET A C 1
ATOM 1337 O O . MET A 1 162 ? -8.408 6.901 -9.645 1.00 69.56 162 MET A O 1
ATOM 1341 N N . VAL A 1 163 ? -7.547 6.084 -11.554 1.00 70.06 163 VAL A N 1
ATOM 1342 C CA . VAL A 1 163 ? -8.815 5.515 -12.034 1.00 70.06 163 VAL A CA 1
ATOM 1343 C C . VAL A 1 163 ? -9.229 4.322 -11.178 1.00 70.06 163 VAL A C 1
ATOM 1345 O O . VAL A 1 163 ? -10.387 4.233 -10.776 1.00 70.06 163 VAL A O 1
ATOM 1348 N N . PHE A 1 164 ? -8.289 3.448 -10.830 1.00 73.50 164 PHE A N 1
ATOM 1349 C CA . PHE A 1 164 ? -8.533 2.271 -10.006 1.00 73.50 164 PHE A CA 1
ATOM 1350 C C . PHE A 1 164 ? -9.055 2.644 -8.615 1.00 73.50 164 PHE A C 1
ATOM 1352 O O . PHE A 1 164 ? -10.075 2.115 -8.175 1.00 73.50 164 PHE A O 1
ATOM 1359 N N . VAL A 1 165 ? -8.428 3.626 -7.959 1.00 70.44 165 VAL A N 1
ATOM 1360 C CA . VAL A 1 165 ? -8.890 4.180 -6.679 1.00 70.44 165 VAL A CA 1
ATOM 1361 C C . VAL A 1 165 ? -10.298 4.753 -6.809 1.00 70.44 165 VAL A C 1
ATOM 1363 O O . VAL A 1 165 ? -11.145 4.478 -5.958 1.00 70.44 165 VAL A O 1
ATOM 1366 N N . ARG A 1 166 ? -10.587 5.520 -7.866 1.00 72.44 166 ARG A N 1
ATOM 1367 C CA . ARG A 1 166 ? -11.924 6.104 -8.066 1.00 72.44 166 ARG A CA 1
ATOM 1368 C C . ARG A 1 166 ? -12.991 5.039 -8.314 1.00 72.44 166 ARG A C 1
ATOM 1370 O O . ARG A 1 166 ? -14.071 5.142 -7.741 1.00 72.44 166 ARG A O 1
ATOM 1377 N N . ILE A 1 167 ? -12.693 4.000 -9.094 1.00 74.88 167 ILE A N 1
ATOM 1378 C CA . ILE A 1 167 ? -13.620 2.885 -9.344 1.00 74.88 167 ILE A CA 1
ATOM 1379 C C . ILE A 1 167 ? -13.881 2.107 -8.050 1.00 74.88 167 ILE A C 1
ATOM 1381 O O . ILE A 1 167 ? -15.036 1.945 -7.659 1.00 74.88 167 ILE A O 1
ATOM 1385 N N . LEU A 1 168 ? -12.826 1.676 -7.349 1.00 70.81 168 LEU A N 1
ATOM 1386 C CA . LEU A 1 168 ? -12.954 0.901 -6.110 1.00 70.81 168 LEU A CA 1
ATOM 1387 C C . LEU A 1 168 ? -13.692 1.658 -5.010 1.00 70.81 168 LEU A C 1
ATOM 1389 O O . LEU A 1 168 ? -14.415 1.062 -4.214 1.00 70.81 168 LEU A O 1
ATOM 1393 N N . THR A 1 169 ? -13.494 2.973 -4.942 1.00 70.88 169 THR A N 1
ATOM 1394 C CA . THR A 1 169 ? -14.097 3.800 -3.898 1.00 70.88 169 THR A CA 1
ATOM 1395 C C . THR A 1 169 ? -15.431 4.426 -4.293 1.00 70.88 169 THR A C 1
ATOM 1397 O O . THR A 1 169 ? -15.977 5.205 -3.508 1.00 70.88 169 THR A O 1
ATOM 1400 N N . LEU A 1 170 ? -15.978 4.082 -5.468 1.00 76.06 170 LEU A N 1
ATOM 1401 C CA . LEU A 1 170 ? -17.201 4.678 -6.020 1.00 76.06 170 LEU A CA 1
ATOM 1402 C C . LEU A 1 170 ? -17.138 6.216 -6.015 1.00 76.06 170 LEU A C 1
ATOM 1404 O O . LEU A 1 170 ? -18.071 6.891 -5.585 1.00 76.06 170 LEU A O 1
ATOM 1408 N N . ASP A 1 171 ? -15.993 6.758 -6.433 1.00 70.12 171 ASP A N 1
ATOM 1409 C CA . ASP A 1 171 ? -15.708 8.193 -6.564 1.00 70.12 171 ASP A CA 1
ATOM 1410 C C . ASP A 1 171 ? -15.782 9.003 -5.248 1.00 70.12 171 ASP A C 1
ATOM 1412 O O . ASP A 1 171 ? -15.882 10.236 -5.250 1.00 70.12 171 ASP A O 1
ATOM 1416 N N . LYS A 1 172 ? -15.712 8.316 -4.097 1.00 71.69 172 LYS A N 1
ATOM 1417 C CA . LYS A 1 172 ? -15.667 8.945 -2.762 1.00 71.69 172 LYS A CA 1
ATOM 1418 C C . LYS A 1 172 ? -14.282 9.476 -2.401 1.00 71.69 172 LYS A C 1
ATOM 1420 O O . LYS A 1 172 ? -14.169 10.362 -1.549 1.00 71.69 172 LYS A O 1
ATOM 1425 N N . TYR A 1 173 ? -13.238 8.938 -3.025 1.00 70.81 173 TYR A N 1
ATOM 1426 C CA . TYR A 1 173 ? -11.864 9.310 -2.735 1.00 70.81 173 TYR A CA 1
ATOM 1427 C C . TYR A 1 173 ? -11.034 9.502 -4.005 1.00 70.81 173 TYR A C 1
ATOM 1429 O O . TYR A 1 173 ? -11.312 8.923 -5.055 1.00 70.81 173 TYR A O 1
ATOM 1437 N N . THR A 1 174 ? -9.982 10.309 -3.889 1.00 73.19 174 THR A N 1
ATOM 1438 C CA . THR A 1 174 ? -9.033 10.592 -4.970 1.00 73.19 174 THR A CA 1
ATOM 1439 C C . THR A 1 174 ? -7.612 10.278 -4.525 1.00 73.19 174 THR A C 1
ATOM 1441 O O . THR A 1 174 ? -7.273 10.519 -3.369 1.00 73.19 174 THR A O 1
ATOM 1444 N N . LEU A 1 175 ? -6.778 9.768 -5.435 1.00 68.44 175 LEU A N 1
ATOM 1445 C CA . LEU A 1 175 ? -5.337 9.684 -5.198 1.00 68.44 175 LEU A CA 1
ATOM 1446 C C . LEU A 1 175 ? -4.778 11.111 -5.064 1.00 68.44 175 LEU A C 1
ATOM 1448 O O . LEU A 1 175 ? -5.118 11.991 -5.859 1.00 68.44 175 LEU A O 1
ATOM 1452 N N . GLU A 1 176 ? -3.941 11.348 -4.066 1.00 66.06 176 GLU A N 1
ATOM 1453 C CA . GLU A 1 176 ? -3.149 12.562 -3.971 1.00 66.06 176 GLU A CA 1
ATOM 1454 C C . GLU A 1 176 ? -2.045 12.566 -5.029 1.00 66.06 176 GLU A C 1
ATOM 1456 O O . GLU A 1 176 ? -1.577 11.524 -5.488 1.00 66.06 176 GLU A O 1
ATOM 1461 N N . SER A 1 177 ? -1.623 13.771 -5.417 1.00 60.62 177 SER A N 1
ATOM 1462 C CA . SER A 1 177 ? -0.502 13.953 -6.337 1.00 60.62 177 SER A CA 1
ATOM 1463 C C . SER A 1 177 ? 0.744 13.227 -5.830 1.00 60.62 177 SER A C 1
ATOM 1465 O O . SER A 1 177 ? 1.045 13.262 -4.635 1.00 60.62 177 SER A O 1
ATOM 1467 N N . PHE A 1 178 ? 1.529 12.672 -6.759 1.00 55.94 178 PHE A N 1
ATOM 1468 C CA . PHE A 1 178 ? 2.823 12.038 -6.482 1.00 55.94 178 PHE A CA 1
ATOM 1469 C C . PHE A 1 178 ? 3.754 12.923 -5.643 1.00 55.94 178 PHE A C 1
ATOM 1471 O O . PHE A 1 178 ? 4.484 12.456 -4.773 1.00 55.94 178 PHE A O 1
ATOM 1478 N N . THR A 1 179 ? 3.651 14.239 -5.833 1.00 55.25 179 THR A N 1
ATOM 1479 C CA . THR A 1 179 ? 4.414 15.246 -5.091 1.00 55.25 179 THR A CA 1
ATOM 1480 C C . THR A 1 179 ? 4.099 15.297 -3.602 1.00 55.25 179 THR A C 1
ATOM 1482 O O . THR A 1 179 ? 4.912 15.841 -2.866 1.00 55.25 179 THR A O 1
ATOM 1485 N N . ASN A 1 180 ? 2.961 14.762 -3.154 1.00 61.16 180 ASN A N 1
ATOM 1486 C CA . ASN A 1 180 ? 2.524 14.766 -1.757 1.00 61.16 180 ASN A CA 1
ATOM 1487 C C . ASN A 1 180 ? 2.718 13.420 -1.058 1.00 61.16 180 ASN A C 1
ATOM 1489 O O . ASN A 1 180 ? 2.360 13.301 0.111 1.00 61.16 180 ASN A O 1
ATOM 1493 N N . PHE A 1 181 ? 3.311 12.418 -1.717 1.00 64.75 181 PHE A N 1
ATOM 1494 C CA . PHE A 1 181 ? 3.510 11.126 -1.067 1.00 64.75 181 PHE A CA 1
ATOM 1495 C C . PHE A 1 181 ? 4.349 11.314 0.207 1.00 64.75 181 PHE A C 1
ATOM 1497 O O . PHE A 1 181 ? 5.370 12.019 0.170 1.00 64.75 181 PHE A O 1
ATOM 1504 N N . PRO A 1 182 ? 3.958 10.673 1.324 1.00 62.66 182 PRO A N 1
ATOM 1505 C CA . PRO A 1 182 ? 4.712 10.743 2.571 1.00 62.66 182 PRO A CA 1
ATOM 1506 C C . PRO A 1 182 ? 6.155 10.265 2.397 1.00 62.66 182 PRO A C 1
ATOM 1508 O O . PRO A 1 182 ? 7.059 10.806 3.012 1.00 62.66 182 PRO A O 1
ATOM 1511 N N . ILE A 1 183 ? 6.391 9.306 1.498 1.00 61.81 183 ILE A N 1
ATOM 1512 C CA . ILE A 1 183 ? 7.714 8.721 1.231 1.00 61.81 183 ILE A CA 1
ATOM 1513 C C . ILE A 1 183 ? 8.705 9.755 0.671 1.00 61.81 183 ILE A C 1
ATOM 1515 O O . ILE A 1 183 ? 9.902 9.649 0.915 1.00 61.81 183 ILE A O 1
ATOM 1519 N N . PHE A 1 184 ? 8.220 10.790 -0.023 1.00 64.06 184 PHE A N 1
ATOM 1520 C CA . PHE A 1 184 ? 9.061 11.882 -0.528 1.00 64.06 184 PHE A CA 1
ATOM 1521 C C . PHE A 1 184 ? 9.210 13.042 0.464 1.00 64.06 184 PHE A C 1
ATOM 1523 O O . PHE A 1 184 ? 9.664 14.119 0.081 1.00 64.06 184 PHE A O 1
ATOM 1530 N N . SER A 1 185 ? 8.807 12.874 1.729 1.00 64.12 185 SER A N 1
ATOM 1531 C CA . SER A 1 185 ? 9.038 13.904 2.741 1.00 64.12 185 SER A CA 1
ATOM 1532 C C . SER A 1 185 ? 10.535 14.110 2.964 1.00 64.12 185 SER A C 1
ATOM 1534 O O . SER A 1 185 ? 11.265 13.153 3.223 1.00 64.12 185 SER A O 1
ATOM 1536 N N . THR A 1 186 ? 10.975 15.363 2.948 1.00 74.56 186 THR A N 1
ATOM 1537 C CA . THR A 1 186 ? 12.376 15.723 3.216 1.00 74.56 186 THR A CA 1
ATOM 1538 C C . THR A 1 186 ? 12.669 15.892 4.710 1.00 74.56 186 THR A C 1
ATOM 1540 O O . THR A 1 186 ? 13.824 15.937 5.121 1.00 74.56 186 THR A O 1
ATOM 1543 N N . SER A 1 187 ? 11.626 15.971 5.546 1.00 72.38 187 SER A N 1
ATOM 1544 C CA . SER A 1 187 ? 11.739 16.104 7.001 1.00 72.38 187 SER A CA 1
ATOM 1545 C C . SER A 1 187 ? 10.579 15.428 7.735 1.00 72.38 187 SER A C 1
ATOM 1547 O O . SER A 1 187 ? 9.474 15.316 7.202 1.00 72.38 187 SER A O 1
ATOM 1549 N N . LEU A 1 188 ? 10.793 15.059 9.006 1.00 67.50 188 LEU A N 1
ATOM 1550 C CA . LEU A 1 188 ? 9.736 14.529 9.882 1.00 67.50 188 LEU A CA 1
ATOM 1551 C C . LEU A 1 188 ? 8.577 15.518 10.064 1.00 67.50 188 LEU A C 1
ATOM 1553 O O . LEU A 1 188 ? 7.424 15.109 10.138 1.00 67.50 188 LEU A O 1
ATOM 1557 N N . ARG A 1 189 ? 8.863 16.825 10.099 1.00 70.31 189 ARG A N 1
ATOM 1558 C CA . ARG A 1 189 ? 7.826 17.863 10.186 1.00 70.31 189 ARG A CA 1
ATOM 1559 C C . ARG A 1 189 ? 6.954 17.889 8.934 1.00 70.31 189 ARG A C 1
ATOM 1561 O O . ARG A 1 189 ? 5.743 18.031 9.042 1.00 70.31 189 ARG A O 1
ATOM 1568 N N . GLU A 1 190 ? 7.559 17.758 7.759 1.00 71.19 190 GLU A N 1
ATOM 1569 C CA . GLU A 1 190 ? 6.825 17.695 6.496 1.00 71.19 190 GLU A CA 1
ATOM 1570 C C . GLU A 1 190 ? 6.012 16.401 6.380 1.00 71.19 190 GLU A C 1
ATOM 1572 O O . GLU A 1 190 ? 4.858 16.444 5.946 1.00 71.19 190 GLU A O 1
ATOM 1577 N N . PHE A 1 191 ? 6.592 15.280 6.819 1.00 68.81 191 PHE A N 1
ATOM 1578 C CA . PHE A 1 191 ? 5.903 14.000 6.915 1.00 68.81 191 PHE A CA 1
ATOM 1579 C C . PHE A 1 191 ? 4.663 14.141 7.797 1.00 68.81 191 PHE A C 1
ATOM 1581 O O . PHE A 1 191 ? 3.560 14.108 7.277 1.00 68.81 191 PHE A O 1
ATOM 1588 N N . TRP A 1 192 ? 4.820 14.396 9.098 1.00 68.69 192 TRP A N 1
ATOM 1589 C CA . TRP A 1 192 ? 3.712 14.378 10.061 1.00 68.69 192 TRP A CA 1
ATOM 1590 C C . TRP A 1 192 ? 2.777 15.590 9.988 1.00 68.69 192 TRP A C 1
ATOM 1592 O O . TRP A 1 192 ? 1.626 15.486 10.387 1.00 68.69 192 TRP A O 1
ATOM 1602 N N . GLY A 1 193 ? 3.263 16.747 9.532 1.00 55.66 193 GLY A N 1
ATOM 1603 C CA . GLY A 1 193 ? 2.519 18.010 9.596 1.00 55.66 193 GLY A CA 1
ATOM 1604 C C . GLY A 1 193 ? 1.800 18.412 8.311 1.00 55.66 193 GLY A C 1
ATOM 1605 O O . GLY A 1 193 ? 0.975 19.322 8.350 1.00 55.66 193 GLY A O 1
ATOM 1606 N N . ARG A 1 194 ? 2.127 17.796 7.167 1.00 65.38 194 ARG A N 1
ATOM 1607 C CA . ARG A 1 194 ? 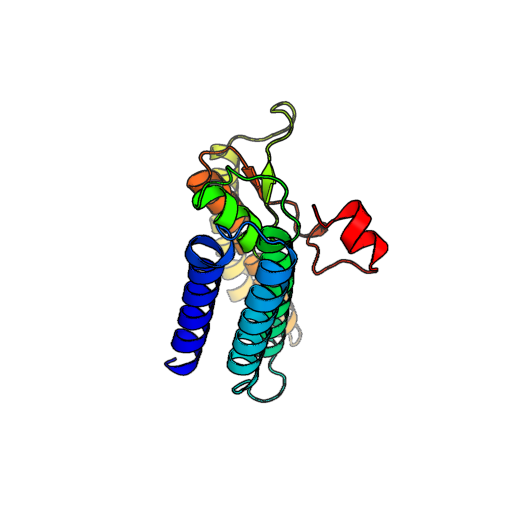1.551 18.186 5.868 1.00 65.38 194 ARG A CA 1
ATOM 1608 C C . ARG A 1 194 ? 1.149 17.009 4.996 1.00 65.38 194 ARG A C 1
ATOM 1610 O O . ARG A 1 194 ? 0.117 17.091 4.340 1.00 65.38 194 ARG A O 1
ATOM 1617 N N . ARG A 1 195 ? 1.991 15.978 4.919 1.00 65.81 195 ARG A N 1
ATOM 1618 C CA . ARG A 1 195 ? 1.817 14.883 3.954 1.00 65.81 195 ARG A CA 1
ATOM 1619 C C . ARG A 1 195 ? 1.133 13.670 4.558 1.00 65.81 195 ARG A C 1
ATOM 1621 O O . ARG A 1 195 ? 0.393 13.006 3.857 1.00 65.81 195 ARG A O 1
ATOM 1628 N N . TYR A 1 196 ? 1.376 13.383 5.831 1.00 58.84 196 TYR A N 1
ATOM 1629 C CA . TYR A 1 196 ? 0.752 12.313 6.597 1.00 58.84 196 TYR A CA 1
ATOM 1630 C C . TYR A 1 196 ? -0.553 12.824 7.213 1.00 58.84 196 TYR A C 1
ATOM 1632 O O . TYR A 1 196 ? -0.561 13.861 7.871 1.00 58.84 196 TYR A O 1
ATOM 1640 N N . ASN A 1 197 ? -1.637 12.095 6.945 1.00 54.06 197 ASN A N 1
ATOM 1641 C CA . ASN A 1 197 ? -3.000 12.390 7.390 1.00 54.06 197 ASN A CA 1
ATOM 1642 C C . ASN A 1 197 ? -3.221 11.924 8.839 1.00 54.06 197 ASN A C 1
ATOM 1644 O O . ASN A 1 197 ? -3.503 10.707 9.041 1.00 54.06 197 ASN A O 1
#

Foldseek 3Di:
DVLVVVLVVLLVVLLCCLPPPLQVDPDLVSSLVVLLVSLVVSLCSLPVDDPDPDPVSVVSSVLSVLLSVQSSCCRRVDPDSDQDSVNSVCSSCCLVFVKDFDDDPPDDDDLVVLVVVLVVLVVVVVVVVVVLVPDDDDPCSVVVVVVVVVVSVVVNVQSVSQSVCCVVVVNRIGGDDPVLNLVPDPDPCSNPPPRPD

Sequence (197 aa):
MAVSLFIVISWFVCILTCYYVIRPISIKLVRFILTSFLCILLSYITCQNLPRFDSLGTFTVAICWLISIRLISLTSFSTTTLLTFQTFLLKTLWVCFPISPRKTAQNQWPIIFSIILIIIKLLINHWIYRWMTKCEMGVSYKGIFMFYLLLITISYVIEIEMVFVRILTLDKYTLESFTNFPIFSTSLREFWGRRYN

Solvent-accessible surface area (backbone atoms only — not comparable to full-atom values): 11289 Å² total; per-residue (Å²): 110,72,68,62,51,50,49,54,51,53,50,53,52,49,55,48,42,47,59,72,61,40,42,74,50,85,51,49,69,60,26,39,53,54,43,49,51,51,38,51,52,51,49,50,63,59,58,75,72,57,66,80,88,36,74,68,44,56,50,52,52,52,50,52,51,52,41,38,54,42,49,40,43,60,44,34,68,51,83,69,87,82,68,48,72,70,60,48,50,52,64,44,45,26,78,83,46,50,62,41,73,66,78,73,82,88,83,66,80,54,73,67,53,56,52,50,51,53,53,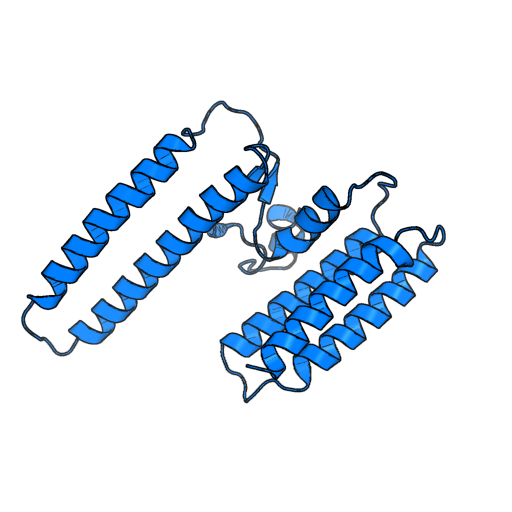52,48,50,55,48,50,54,48,50,53,56,51,54,78,68,54,81,92,52,94,63,48,65,61,53,50,52,52,50,53,48,53,49,51,52,58,47,52,55,51,52,48,37,51,48,46,22,62,77,48,72,65,50,33,40,60,57,59,80,89,50,41,48,89,74,43,92,42,71,64,47,21,65,71,70,42,45,134

Mean predicted aligned error: 12.95 Å